Protein AF-0000000087745254 (afdb_homodimer)

pLDDT: mean 92.95, std 11.73, range [27.28, 98.62]

Radius of gyration: 18.86 Å; Cα contacts (8 Å, |Δi|>4): 323; chains: 2; bounding box: 58×56×46 Å

Foldseek 3Di:
DDLLVQLVVCCVVVVHDSVVSSVVSVVVVVVVVVCQVVQHKDADPLFWIKGKDKDDKDWDADPPPRDIDIDHIDIDIDTGGDPNVVCVVPVPPDD/DDLLVQLVVCCVVVVHDSVVSSVVSVVVVVVVVVCQVVQHKDADPLFWIKGKDKDDKDWDADPPPRDIDIDHIDIDIDTGGDPNVVCVVPVPPDD

Nearest PDB structures (foldseek):
  4qju-assembly1_B  TM=9.450E-01  e=8.303E-09  Staphylococcus aureus subsp. aureus Mu50
  1owg-assembly1_A  TM=8.975E-01  e=7.791E-09  Escherichia coli
  1p78-assembly1_B  TM=9.203E-01  e=1.382E-08  Anabaena sp.
  5lvt-assembly2_B  TM=8.990E-01  e=2.025E-08  Lactococcus lactis subsp. lactis Il1403
  3rhi-assembly1_A  TM=7.800E-01  e=1.382E-08  Bacillus anthracis str. Sterne

Sequence (190 aa):
MTKNDLAKEVAVSEKLCLSTAFKAVDGVFRVIKEALSKGEEVTLRGFGTLSVVQREERNAVHFKTKEPIVVPARRTVKFRISKELKELLNNGTVDMTKNDLAKEVAVSEKLCLSTAFKAVDGVFRVIKEALSKGEEVTLRGFGTLSVVQREERNAVHFKTKEPIVVPARRTVKFRISKELKELLNNGTVD

Solvent-accessible surface area (backbone atoms only — not comparable to full-atom values): 10176 Å² total; per-residue (Å²): 80,40,56,68,54,48,17,52,50,28,8,65,75,58,70,43,56,56,68,58,23,41,48,43,51,52,27,50,54,50,52,50,50,53,39,39,60,71,62,38,44,39,41,33,86,61,51,26,33,40,34,62,40,80,41,71,59,42,82,44,65,37,89,84,80,62,42,79,39,75,44,68,60,43,46,43,72,44,64,45,75,20,69,57,38,38,42,51,54,55,56,61,69,68,128,79,40,55,69,55,48,18,51,50,27,9,64,77,59,70,43,56,57,68,58,24,42,48,43,52,52,26,50,54,48,52,50,50,53,39,38,60,72,63,37,44,38,42,34,88,61,50,27,33,41,33,61,42,81,42,70,59,43,84,43,65,39,89,86,79,63,42,81,39,75,45,68,59,43,44,44,73,46,65,44,76,20,70,57,38,39,43,52,54,57,55,62,70,69,126

Structure (mmCIF, N/CA/C/O backbone):
data_AF-0000000087745254-model_v1
#
loop_
_entity.id
_entity.type
_entity.pdbx_description
1 polymer 'HU family DNA-binding protein'
#
loop_
_atom_site.group_PDB
_atom_site.id
_atom_site.type_symbol
_atom_site.label_atom_id
_atom_site.label_alt_id
_atom_site.label_comp_id
_atom_site.label_asym_id
_atom_site.label_entity_id
_atom_site.label_seq_id
_atom_site.pdbx_PDB_ins_code
_atom_site.Cartn_x
_atom_site.Cartn_y
_atom_site.Cartn_z
_atom_site.occupancy
_atom_site.B_iso_or_equiv
_atom_site.auth_seq_id
_atom_site.auth_comp_id
_atom_site.auth_asym_id
_atom_site.auth_atom_id
_atom_site.pdbx_PDB_model_num
ATOM 1 N N . MET A 1 1 ? -6.297 -8.922 8.031 1 94.88 1 MET A N 1
ATOM 2 C CA . MET A 1 1 ? -5.797 -9.969 7.148 1 94.88 1 MET A CA 1
ATOM 3 C C . MET A 1 1 ? -4.27 -9.992 7.137 1 94.88 1 MET A C 1
ATOM 5 O O . MET A 1 1 ? -3.633 -8.938 7.055 1 94.88 1 MET A O 1
ATOM 9 N N . THR A 1 2 ? -3.701 -11.148 7.215 1 96.56 2 THR A N 1
ATOM 10 C CA . THR A 1 2 ? -2.254 -11.328 7.16 1 96.56 2 THR A CA 1
ATOM 11 C C . THR A 1 2 ? -1.818 -11.836 5.793 1 96.56 2 THR A C 1
ATOM 13 O O . THR A 1 2 ? -2.658 -12.117 4.934 1 96.56 2 THR A O 1
ATOM 16 N N . LYS A 1 3 ? -0.455 -11.914 5.633 1 96.31 3 LYS A N 1
ATOM 17 C CA . LYS A 1 3 ? 0.095 -12.438 4.387 1 96.31 3 LYS A CA 1
ATOM 18 C C . LYS A 1 3 ? -0.426 -13.844 4.105 1 96.31 3 LYS A C 1
ATOM 20 O O . LYS A 1 3 ? -0.734 -14.18 2.959 1 96.31 3 LYS A O 1
ATOM 25 N N . ASN A 1 4 ? -0.385 -14.664 5.141 1 96.56 4 ASN A N 1
ATOM 26 C CA . ASN A 1 4 ? -0.874 -16.031 4.984 1 96.56 4 ASN A CA 1
ATOM 27 C C . ASN A 1 4 ? -2.35 -16.062 4.598 1 96.56 4 ASN A C 1
ATOM 29 O O . ASN A 1 4 ? -2.754 -16.844 3.734 1 96.56 4 ASN A O 1
ATOM 33 N N . ASP A 1 5 ? -3.176 -15.25 5.289 1 97.75 5 ASP A N 1
ATOM 34 C CA . ASP A 1 5 ? -4.586 -15.133 4.926 1 97.75 5 ASP A CA 1
ATOM 35 C C . ASP A 1 5 ? -4.742 -14.688 3.475 1 97.75 5 ASP A C 1
ATOM 37 O O . ASP A 1 5 ? -5.582 -15.211 2.744 1 97.75 5 ASP A O 1
ATOM 41 N N . LEU A 1 6 ? -3.936 -13.703 3.137 1 98.12 6 LEU A N 1
ATOM 42 C CA . LEU A 1 6 ? -3.959 -13.188 1.773 1 98.12 6 LEU A CA 1
ATOM 43 C C . LEU A 1 6 ? -3.676 -14.297 0.764 1 98.12 6 LEU A C 1
ATOM 45 O O . LEU A 1 6 ? -4.398 -14.445 -0.223 1 98.12 6 LEU A O 1
ATOM 49 N N . ALA A 1 7 ? -2.658 -15.078 1.053 1 98 7 ALA A N 1
ATOM 50 C CA . ALA A 1 7 ? -2.285 -16.172 0.151 1 98 7 ALA A CA 1
ATOM 51 C C . ALA A 1 7 ? -3.42 -17.172 0.01 1 98 7 ALA A C 1
ATOM 53 O O . ALA A 1 7 ? -3.701 -17.656 -1.091 1 98 7 ALA A O 1
ATOM 54 N N . LYS A 1 8 ? -4.004 -17.531 1.084 1 98.31 8 LYS A N 1
ATOM 55 C CA . LYS A 1 8 ? -5.117 -18.484 1.064 1 98.31 8 LYS A CA 1
ATOM 56 C C . LYS A 1 8 ? -6.273 -17.953 0.222 1 98.31 8 LYS A C 1
ATOM 58 O O . LYS A 1 8 ? -6.84 -18.688 -0.592 1 98.31 8 LYS A O 1
ATOM 63 N N . GLU A 1 9 ? -6.621 -16.734 0.427 1 98.12 9 GLU A N 1
ATOM 64 C CA . GLU A 1 9 ? -7.73 -16.141 -0.309 1 98.12 9 GLU A CA 1
ATOM 65 C C . GLU A 1 9 ? -7.406 -16.016 -1.796 1 98.12 9 GLU A C 1
ATOM 67 O O . GLU A 1 9 ? -8.281 -16.219 -2.645 1 98.12 9 GLU A O 1
ATOM 72 N N . VAL A 1 10 ? -6.207 -15.633 -2.07 1 97.94 10 VAL A N 1
ATOM 73 C CA . VAL A 1 10 ? -5.789 -15.547 -3.465 1 97.94 10 VAL A CA 1
ATOM 74 C C . VAL A 1 10 ? -5.871 -16.922 -4.117 1 97.94 10 VAL A C 1
ATOM 76 O O . VAL A 1 10 ? -6.301 -17.047 -5.266 1 97.94 10 VAL A O 1
ATOM 79 N N . ALA A 1 11 ? -5.395 -17.984 -3.379 1 97.94 11 ALA A N 1
ATOM 80 C CA . ALA A 1 11 ? -5.461 -19.344 -3.891 1 97.94 11 ALA A CA 1
ATOM 81 C C . ALA A 1 11 ? -6.887 -19.719 -4.285 1 97.94 11 ALA A C 1
ATOM 83 O O . ALA A 1 11 ? -7.121 -20.266 -5.363 1 97.94 11 ALA A O 1
ATOM 84 N N . VAL A 1 12 ? -7.844 -19.391 -3.447 1 97 12 VAL A N 1
ATOM 85 C CA . VAL A 1 12 ? -9.25 -19.719 -3.66 1 97 12 VAL A CA 1
ATOM 86 C C . VAL A 1 12 ? -9.812 -18.891 -4.805 1 97 12 VAL A C 1
ATOM 88 O O . VAL A 1 12 ? -10.422 -19.422 -5.73 1 97 12 VAL A O 1
ATOM 91 N N . SER A 1 13 ? -9.547 -17.609 -4.82 1 94.94 13 SER A N 1
ATOM 92 C CA . SER A 1 13 ? -10.141 -16.672 -5.766 1 94.94 13 SER A CA 1
ATOM 93 C C . SER A 1 13 ? -9.609 -16.906 -7.176 1 94.94 13 SER A C 1
ATOM 95 O O . SER A 1 13 ? -10.344 -16.734 -8.156 1 94.94 13 SER A O 1
ATOM 97 N N . GLU A 1 14 ? -8.328 -17.188 -7.207 1 94.5 14 GLU A N 1
ATOM 98 C CA . GLU A 1 14 ? -7.699 -17.328 -8.516 1 94.5 14 GLU A CA 1
ATOM 99 C C . GLU A 1 14 ? -7.566 -18.797 -8.906 1 94.5 14 GLU A C 1
ATOM 101 O O . GLU A 1 14 ? -7.004 -19.125 -9.953 1 94.5 14 GLU A O 1
ATOM 106 N N . LYS A 1 15 ? -8.016 -19.75 -8.078 1 95.5 15 LYS A N 1
ATOM 107 C CA . LYS A 1 15 ? -7.953 -21.188 -8.32 1 95.5 15 LYS A CA 1
ATOM 108 C C . LYS A 1 15 ? -6.512 -21.656 -8.523 1 95.5 15 LYS A C 1
ATOM 110 O O . LYS A 1 15 ? -6.207 -22.328 -9.508 1 95.5 15 LYS A O 1
ATOM 115 N N . LEU A 1 16 ? -5.703 -21.281 -7.695 1 95.44 16 LEU A N 1
ATOM 116 C CA . LEU A 1 16 ? -4.305 -21.703 -7.656 1 95.44 16 LEU A CA 1
ATOM 117 C C . LEU A 1 16 ? -4.055 -22.641 -6.484 1 95.44 16 LEU A C 1
ATOM 119 O O . LEU A 1 16 ? -4.809 -22.641 -5.512 1 95.44 16 LEU A O 1
ATOM 123 N N . CYS A 1 17 ? -3.062 -23.438 -6.66 1 95.19 17 CYS A N 1
ATOM 124 C CA . CYS A 1 17 ? -2.633 -24.203 -5.5 1 95.19 17 CYS A CA 1
ATOM 125 C C . CYS A 1 17 ? -2.043 -23.297 -4.43 1 95.19 17 CYS A C 1
ATOM 127 O O . CYS A 1 17 ? -1.462 -22.266 -4.746 1 95.19 17 CYS A O 1
ATOM 129 N N . LEU A 1 18 ? -2.197 -23.672 -3.205 1 96.56 18 LEU A N 1
ATOM 130 C CA . LEU A 1 18 ? -1.8 -22.844 -2.068 1 96.56 18 LEU A CA 1
ATOM 131 C C . LEU A 1 18 ? -0.317 -22.5 -2.143 1 96.56 18 LEU A C 1
ATOM 133 O O . LEU A 1 18 ? 0.072 -21.359 -1.867 1 96.56 18 LEU A O 1
ATOM 137 N N . SER A 1 19 ? 0.473 -23.438 -2.527 1 96.38 19 SER A N 1
ATOM 138 C CA . SER A 1 19 ? 1.913 -23.203 -2.604 1 96.38 19 SER A CA 1
ATOM 139 C C . SER A 1 19 ? 2.25 -22.125 -3.627 1 96.38 19 SER A C 1
ATOM 141 O O . SER A 1 19 ? 3.104 -21.281 -3.377 1 96.38 19 SER A O 1
ATOM 143 N N . THR A 1 20 ? 1.628 -22.203 -4.77 1 95.88 20 THR A N 1
ATOM 144 C CA . THR A 1 20 ? 1.843 -21.219 -5.824 1 95.88 20 THR A CA 1
ATOM 145 C C . THR A 1 20 ? 1.361 -19.844 -5.379 1 95.88 20 THR A C 1
ATOM 147 O O . THR A 1 20 ? 2.01 -18.828 -5.664 1 95.88 20 THR A O 1
ATOM 150 N N . ALA A 1 21 ? 0.211 -19.812 -4.719 1 96.88 21 ALA A N 1
ATOM 151 C CA . ALA A 1 21 ? -0.325 -18.547 -4.207 1 96.88 21 ALA A CA 1
ATOM 152 C C . ALA A 1 21 ? 0.64 -17.906 -3.213 1 96.88 21 ALA A C 1
ATOM 154 O O . ALA A 1 21 ? 0.876 -16.703 -3.262 1 96.88 21 ALA A O 1
ATOM 155 N N . PHE A 1 22 ? 1.168 -18.719 -2.32 1 96.94 22 PHE A N 1
ATOM 156 C CA . PHE A 1 22 ? 2.119 -18.219 -1.342 1 96.94 22 PHE A CA 1
ATOM 157 C C . PHE A 1 22 ? 3.344 -17.625 -2.031 1 96.94 22 PHE A C 1
ATOM 159 O O . PHE A 1 22 ? 3.789 -16.531 -1.69 1 96.94 22 PHE A O 1
ATOM 166 N N . LYS A 1 23 ? 3.85 -18.359 -2.967 1 95.94 23 LYS A N 1
ATOM 167 C CA . LYS A 1 23 ? 5.02 -17.906 -3.717 1 95.94 23 LYS A CA 1
ATOM 168 C C . LYS A 1 23 ? 4.734 -16.594 -4.445 1 95.94 23 LYS A C 1
ATOM 170 O O . LYS A 1 23 ? 5.578 -15.703 -4.473 1 95.94 23 LYS A O 1
ATOM 175 N N . ALA A 1 24 ? 3.617 -16.547 -5.059 1 96.56 24 ALA A N 1
ATOM 176 C CA . ALA A 1 24 ? 3.234 -15.352 -5.812 1 96.56 24 ALA A CA 1
ATOM 177 C C . ALA A 1 24 ? 3.082 -14.148 -4.891 1 96.56 24 ALA A C 1
ATOM 179 O O . ALA A 1 24 ? 3.57 -13.055 -5.199 1 96.56 24 ALA A O 1
ATOM 180 N N . VAL A 1 25 ? 2.381 -14.312 -3.781 1 97.5 25 VAL A N 1
ATOM 181 C CA . VAL A 1 25 ? 2.172 -13.234 -2.828 1 97.5 25 VAL A CA 1
ATOM 182 C C . VAL A 1 25 ? 3.52 -12.727 -2.316 1 97.5 25 VAL A C 1
ATOM 184 O O . VAL A 1 25 ? 3.775 -11.516 -2.316 1 97.5 25 VAL A O 1
ATOM 187 N N . ASP A 1 26 ? 4.355 -13.648 -1.958 1 96.62 26 ASP A N 1
ATOM 188 C CA . ASP A 1 26 ? 5.691 -13.266 -1.517 1 96.62 26 ASP A CA 1
ATOM 189 C C . ASP A 1 26 ? 6.438 -12.516 -2.615 1 96.62 26 ASP A C 1
ATOM 191 O O . ASP A 1 26 ? 7.074 -11.492 -2.354 1 96.62 26 ASP A O 1
ATOM 195 N N . GLY A 1 27 ? 6.367 -13.07 -3.797 1 97.44 27 GLY A N 1
ATOM 196 C CA . GLY A 1 27 ? 7.031 -12.461 -4.938 1 97.44 27 GLY A CA 1
ATOM 197 C C . GLY A 1 27 ? 6.555 -11.047 -5.219 1 97.44 27 GLY A C 1
ATOM 198 O O . GLY A 1 27 ? 7.355 -10.164 -5.539 1 97.44 27 GLY A O 1
ATOM 199 N N . VAL A 1 28 ? 5.266 -10.82 -5.156 1 98.25 28 VAL A N 1
ATOM 200 C CA . VAL A 1 28 ? 4.68 -9.508 -5.422 1 98.25 28 VAL A CA 1
ATOM 201 C C . VAL A 1 28 ? 5.285 -8.469 -4.48 1 98.25 28 VAL A C 1
ATOM 203 O O . VAL A 1 28 ? 5.773 -7.43 -4.93 1 98.25 28 VAL A O 1
ATOM 206 N N . PHE A 1 29 ? 5.344 -8.75 -3.205 1 97.81 29 PHE A N 1
ATOM 207 C CA . PHE A 1 29 ? 5.797 -7.742 -2.252 1 97.81 29 PHE A CA 1
ATOM 208 C C . PHE A 1 29 ? 7.316 -7.648 -2.242 1 97.81 29 PHE A C 1
ATOM 210 O O . PHE A 1 29 ? 7.879 -6.582 -1.974 1 97.81 29 PHE A O 1
ATOM 217 N N . ARG A 1 30 ? 7.988 -8.781 -2.592 1 96.69 30 ARG A N 1
ATOM 218 C CA . ARG A 1 30 ? 9.438 -8.695 -2.76 1 96.69 30 ARG A CA 1
ATOM 219 C C . ARG A 1 30 ? 9.797 -7.754 -3.906 1 96.69 30 ARG A C 1
ATOM 221 O O . ARG A 1 30 ? 10.664 -6.895 -3.756 1 96.69 30 ARG A O 1
ATOM 228 N N . VAL A 1 31 ? 9.172 -7.926 -5.031 1 97.94 31 VAL A N 1
ATOM 229 C CA . VAL A 1 31 ? 9.453 -7.113 -6.211 1 97.94 31 VAL A CA 1
ATOM 230 C C . VAL A 1 31 ? 9.117 -5.652 -5.922 1 97.94 31 VAL A C 1
ATOM 232 O O . VAL A 1 31 ? 9.867 -4.75 -6.309 1 97.94 31 VAL A O 1
ATOM 235 N N . ILE A 1 32 ? 8.008 -5.387 -5.234 1 98.25 32 ILE A N 1
ATOM 236 C CA . ILE A 1 32 ? 7.629 -4.016 -4.906 1 98.25 32 ILE A CA 1
ATOM 237 C C . ILE A 1 32 ? 8.672 -3.396 -3.982 1 98.25 32 ILE A C 1
ATOM 239 O O . ILE A 1 32 ? 9.086 -2.25 -4.176 1 98.25 32 ILE A O 1
ATOM 243 N N . LYS A 1 33 ? 9.078 -4.219 -2.992 1 97 33 LYS A N 1
ATOM 244 C CA . LYS A 1 33 ? 10.109 -3.738 -2.082 1 97 33 LYS A CA 1
ATOM 245 C C . LYS A 1 33 ? 11.383 -3.352 -2.84 1 97 33 LYS A C 1
ATOM 247 O O . LYS A 1 33 ? 11.969 -2.303 -2.58 1 97 33 LYS A O 1
ATOM 252 N N . GLU A 1 34 ? 11.797 -4.176 -3.713 1 96.12 34 GLU A N 1
ATOM 253 C CA . GLU A 1 34 ? 13.008 -3.928 -4.5 1 96.12 34 GLU A CA 1
ATOM 254 C C . GLU A 1 34 ? 12.859 -2.672 -5.355 1 96.12 34 GLU A C 1
ATOM 256 O O . GLU A 1 34 ? 13.789 -1.868 -5.453 1 96.12 34 GLU A O 1
ATOM 261 N N . ALA A 1 35 ? 11.742 -2.564 -6.023 1 97.31 35 ALA A N 1
ATOM 262 C CA . ALA A 1 35 ? 11.484 -1.387 -6.848 1 97.31 35 ALA A CA 1
ATOM 263 C C . ALA A 1 35 ? 11.555 -0.109 -6.016 1 97.31 35 ALA A C 1
ATOM 265 O O . ALA A 1 35 ? 12.203 0.863 -6.414 1 97.31 35 ALA A O 1
ATOM 266 N N . LEU A 1 36 ? 10.945 -0.111 -4.871 1 97.19 36 LEU A N 1
ATOM 267 C CA . LEU A 1 36 ? 10.938 1.052 -3.99 1 97.19 36 LEU A CA 1
ATOM 268 C C . LEU A 1 36 ? 12.344 1.369 -3.492 1 97.19 36 LEU A C 1
ATOM 270 O O . LEU A 1 36 ? 12.719 2.539 -3.373 1 97.19 36 LEU A O 1
ATOM 274 N N . SER A 1 37 ? 13.07 0.323 -3.166 1 95.19 37 SER A N 1
ATOM 275 C CA . SER A 1 37 ? 14.438 0.524 -2.695 1 95.19 37 SER A CA 1
ATOM 276 C C . SER A 1 37 ? 15.289 1.229 -3.746 1 95.19 37 SER A C 1
ATOM 278 O O . SER A 1 37 ? 16.25 1.928 -3.412 1 95.19 37 SER A O 1
ATOM 280 N N . LYS A 1 38 ? 14.914 1.022 -5 1 94.75 38 LYS A N 1
ATOM 281 C CA . LYS A 1 38 ? 15.617 1.645 -6.113 1 94.75 38 LYS A CA 1
ATOM 282 C C . LYS A 1 38 ? 15.062 3.031 -6.414 1 94.75 38 LYS A C 1
ATOM 284 O O . LYS A 1 38 ? 15.5 3.691 -7.363 1 94.75 38 LYS A O 1
ATOM 289 N N . GLY A 1 39 ? 14.055 3.412 -5.703 1 94.69 39 GLY A N 1
ATOM 290 C CA . GLY A 1 39 ? 13.469 4.73 -5.875 1 94.69 39 GLY A CA 1
ATOM 291 C C . GLY A 1 39 ? 12.406 4.777 -6.949 1 94.69 39 GLY A C 1
ATOM 292 O O . GLY A 1 39 ? 11.992 5.855 -7.379 1 94.69 39 GLY A O 1
ATOM 293 N N . GLU A 1 40 ? 11.977 3.633 -7.402 1 96.5 40 GLU A N 1
ATOM 294 C CA . GLU A 1 40 ? 10.961 3.559 -8.453 1 96.5 40 GLU A CA 1
ATOM 295 C C . GLU A 1 40 ? 9.555 3.643 -7.863 1 96.5 40 GLU A C 1
ATOM 297 O O . GLU A 1 40 ? 9.305 3.129 -6.773 1 96.5 40 GLU A O 1
ATOM 302 N N . GLU A 1 41 ? 8.688 4.238 -8.625 1 97.94 41 GLU A N 1
ATOM 303 C CA . GLU A 1 41 ? 7.273 4.266 -8.258 1 97.94 41 GLU A CA 1
ATOM 304 C C . GLU A 1 41 ? 6.539 3.043 -8.805 1 97.94 41 GLU A C 1
ATOM 306 O O . GLU A 1 41 ? 6.836 2.572 -9.898 1 97.94 41 GLU A O 1
ATOM 311 N N . VAL A 1 42 ? 5.621 2.562 -8.008 1 98.31 42 VAL A N 1
ATOM 312 C CA . VAL A 1 42 ? 4.793 1.434 -8.414 1 98.31 42 VAL A CA 1
ATOM 313 C C . VAL A 1 42 ? 3.34 1.879 -8.547 1 98.31 42 VAL A C 1
ATOM 315 O O . VAL A 1 42 ? 2.719 2.281 -7.555 1 98.31 42 VAL A O 1
ATOM 318 N N . THR A 1 43 ? 2.834 1.84 -9.727 1 98.31 43 THR A N 1
ATOM 319 C CA . THR A 1 43 ? 1.459 2.26 -9.984 1 98.31 43 THR A CA 1
ATOM 320 C C . THR A 1 43 ? 0.585 1.062 -10.344 1 98.31 43 THR A C 1
ATOM 322 O O . THR A 1 43 ? 0.825 0.393 -11.352 1 98.31 43 THR A O 1
ATOM 325 N N . LEU A 1 44 ? -0.37 0.785 -9.539 1 97.62 44 LEU A N 1
ATOM 326 C CA . LEU A 1 44 ? -1.343 -0.283 -9.75 1 97.62 44 LEU A CA 1
ATOM 327 C C . LEU A 1 44 ? -2.715 0.29 -10.086 1 97.62 44 LEU A C 1
ATOM 329 O O . LEU A 1 44 ? -3.439 0.739 -9.195 1 97.62 44 LEU A O 1
ATOM 333 N N . ARG A 1 45 ? -3.076 0.15 -11.297 1 95.25 45 ARG A N 1
ATOM 334 C CA . ARG A 1 45 ? -4.34 0.718 -11.75 1 95.25 45 ARG A CA 1
ATOM 335 C C . ARG A 1 45 ? -5.508 0.181 -10.922 1 95.25 45 ARG A C 1
ATOM 337 O O . ARG A 1 45 ? -5.586 -1.021 -10.656 1 95.25 45 ARG A O 1
ATOM 344 N N . GLY A 1 46 ? -6.375 1.173 -10.555 1 95.62 46 GLY A N 1
ATOM 345 C CA . GLY A 1 46 ? -7.562 0.814 -9.797 1 95.62 46 GLY A CA 1
ATOM 346 C C . GLY A 1 46 ? -7.301 0.663 -8.312 1 95.62 46 GLY A C 1
ATOM 347 O O . GLY A 1 46 ? -8.234 0.471 -7.527 1 95.62 46 GLY A O 1
ATOM 348 N N . PHE A 1 47 ? -6.102 0.628 -7.938 1 97.44 47 PHE A N 1
ATOM 349 C CA . PHE A 1 47 ? -5.727 0.435 -6.543 1 97.44 47 PHE A CA 1
ATOM 350 C C . PHE A 1 47 ? -5.039 1.677 -5.988 1 97.44 47 PHE A C 1
ATOM 352 O O . PHE A 1 47 ? -5.551 2.318 -5.07 1 97.44 47 PHE A O 1
ATOM 359 N N . GLY A 1 48 ? -3.928 2.027 -6.648 1 98.19 48 GLY A N 1
ATOM 360 C CA . GLY A 1 48 ? -3.201 3.199 -6.188 1 98.19 48 GLY A CA 1
ATOM 361 C C . GLY A 1 48 ? -1.732 3.178 -6.566 1 98.19 48 GLY A C 1
ATOM 362 O O . GLY A 1 48 ? -1.305 2.344 -7.367 1 98.19 48 GLY A O 1
ATOM 363 N N . THR A 1 49 ? -0.97 4.16 -6 1 98.62 49 THR A N 1
ATOM 364 C CA . THR A 1 49 ? 0.445 4.324 -6.316 1 98.62 49 THR A CA 1
ATOM 365 C C . THR A 1 49 ? 1.284 4.355 -5.043 1 98.62 49 THR A C 1
ATOM 367 O O . THR A 1 49 ? 0.906 4.996 -4.059 1 98.62 49 THR A O 1
ATOM 370 N N . LEU A 1 50 ? 2.328 3.613 -5.055 1 98.62 50 LEU A N 1
ATOM 371 C CA . LEU A 1 50 ? 3.34 3.658 -4.004 1 98.62 50 LEU A CA 1
ATOM 372 C C . LEU A 1 50 ? 4.598 4.371 -4.488 1 98.62 50 LEU A C 1
ATOM 374 O O . LEU A 1 50 ? 5.117 4.059 -5.562 1 98.62 50 LEU A O 1
ATOM 378 N N . SER A 1 51 ? 5.082 5.289 -3.74 1 98.25 51 SER A N 1
ATOM 379 C CA . SER A 1 51 ? 6.297 6.012 -4.098 1 98.25 51 SER A CA 1
ATOM 380 C C . SER A 1 51 ? 7.141 6.32 -2.865 1 98.25 51 SER A C 1
ATOM 382 O O . SER A 1 51 ? 6.613 6.414 -1.754 1 98.25 51 SER A O 1
ATOM 384 N N . VAL A 1 52 ? 8.398 6.457 -3.088 1 97.44 52 VAL A N 1
ATOM 385 C CA . VAL A 1 52 ? 9.32 6.82 -2.012 1 97.44 52 VAL A CA 1
ATOM 386 C C . VAL A 1 52 ? 9.336 8.336 -1.835 1 97.44 52 VAL A C 1
ATOM 388 O O . VAL A 1 52 ? 9.422 9.078 -2.814 1 97.44 52 VAL A O 1
ATOM 391 N N . VAL A 1 53 ? 9.164 8.758 -0.627 1 96.56 53 VAL A N 1
ATOM 392 C CA . VAL A 1 53 ? 9.195 10.195 -0.354 1 96.56 53 VAL A CA 1
ATOM 393 C C . VAL A 1 53 ? 10.258 10.5 0.697 1 96.56 53 VAL A C 1
ATOM 395 O O . VAL A 1 53 ? 10.492 9.703 1.605 1 96.56 53 VAL A O 1
ATOM 398 N N . GLN A 1 54 ? 10.891 11.578 0.482 1 95.12 54 GLN A N 1
ATOM 399 C CA . GLN A 1 54 ? 11.859 12.062 1.452 1 95.12 54 GLN A CA 1
ATOM 400 C C . GLN A 1 54 ? 11.211 13.016 2.457 1 95.12 54 GLN A C 1
ATOM 402 O O . GLN A 1 54 ? 10.656 14.039 2.074 1 95.12 54 GLN A O 1
ATOM 407 N N . ARG A 1 55 ? 11.258 12.523 3.666 1 94.5 55 ARG A N 1
ATOM 408 C CA . ARG A 1 55 ? 10.766 13.383 4.738 1 94.5 55 ARG A CA 1
ATOM 409 C C . ARG A 1 55 ? 11.914 14.141 5.41 1 94.5 55 ARG A C 1
ATOM 411 O O . ARG A 1 55 ? 12.891 13.531 5.832 1 94.5 55 ARG A O 1
ATOM 418 N N . GLU A 1 56 ? 11.719 15.438 5.48 1 94.19 56 GLU A N 1
ATOM 419 C CA . GLU A 1 56 ? 12.789 16.266 6.039 1 94.19 56 GLU A CA 1
ATOM 420 C C . GLU A 1 56 ? 12.828 16.156 7.562 1 94.19 56 GLU A C 1
ATOM 422 O O . GLU A 1 56 ? 11.828 15.797 8.188 1 94.19 56 GLU A O 1
ATOM 427 N N . GLU A 1 57 ? 13.977 16.469 7.992 1 93.81 57 GLU A N 1
ATOM 428 C CA . GLU A 1 57 ? 14.125 16.516 9.445 1 93.81 57 GLU A CA 1
ATOM 429 C C . GLU A 1 57 ? 13.203 17.562 10.062 1 93.81 57 GLU A C 1
ATOM 431 O O . GLU A 1 57 ? 13.031 18.656 9.5 1 93.81 57 GLU A O 1
ATOM 436 N N . ARG A 1 58 ? 12.617 17.203 11.117 1 93 58 ARG A N 1
ATOM 437 C CA . ARG A 1 58 ? 11.75 18.172 11.789 1 93 58 ARG A CA 1
ATOM 438 C C . ARG A 1 58 ? 11.953 18.141 13.297 1 93 58 ARG A C 1
ATOM 440 O O . ARG A 1 58 ? 12.344 17.109 13.852 1 93 58 ARG A O 1
ATOM 447 N N . ASN A 1 59 ? 11.727 19.312 13.883 1 90.19 59 ASN A N 1
ATOM 448 C CA . ASN A 1 59 ? 11.781 19.406 15.336 1 90.19 59 ASN A CA 1
ATOM 449 C C . ASN A 1 59 ? 10.414 19.156 15.969 1 90.19 59 ASN A C 1
ATOM 451 O O . ASN A 1 59 ? 9.406 19.719 15.508 1 90.19 59 ASN A O 1
ATOM 455 N N . ALA A 1 60 ? 10.406 18.172 16.797 1 88.88 60 ALA A N 1
ATOM 456 C CA . ALA A 1 60 ? 9.164 17.875 17.516 1 88.88 60 ALA A CA 1
ATOM 457 C C . ALA A 1 60 ? 9.383 17.938 19.031 1 88.88 60 ALA A C 1
ATOM 459 O O . ALA A 1 60 ? 10.5 18.125 19.5 1 88.88 60 ALA A O 1
ATOM 460 N N . VAL A 1 61 ? 8.312 18.141 19.734 1 89.19 61 VAL A N 1
ATOM 461 C CA . VAL A 1 61 ? 8.375 18.172 21.188 1 89.19 61 VAL A CA 1
ATOM 462 C C . VAL A 1 61 ? 7.812 16.875 21.75 1 89.19 61 VAL A C 1
ATOM 464 O O . VAL A 1 61 ? 6.77 16.391 21.312 1 89.19 61 VAL A O 1
ATOM 467 N N . HIS A 1 62 ? 8.57 16.141 22.625 1 87.62 62 HIS A N 1
ATOM 468 C CA . HIS A 1 62 ? 8.102 14.922 23.281 1 87.62 62 HIS A CA 1
ATOM 469 C C . HIS A 1 62 ? 6.844 15.188 24.094 1 87.62 62 HIS A C 1
ATOM 471 O O . HIS A 1 62 ? 6.82 16.094 24.922 1 87.62 62 HIS A O 1
ATOM 477 N N . PHE A 1 63 ? 5.809 14.469 23.797 1 85.81 63 PHE A N 1
ATOM 478 C CA . PHE A 1 63 ? 4.492 14.719 24.375 1 85.81 63 PHE A CA 1
ATOM 479 C C . PHE A 1 63 ? 4.547 14.672 25.891 1 85.81 63 PHE A C 1
ATOM 481 O O . PHE A 1 63 ? 3.945 15.508 26.578 1 85.81 63 PHE A O 1
ATOM 488 N N . LYS A 1 64 ? 5.398 13.781 26.516 1 89.94 64 LYS A N 1
ATOM 489 C CA . LYS A 1 64 ? 5.414 13.555 27.969 1 89.94 64 LYS A CA 1
ATOM 490 C C . LYS A 1 64 ? 6.434 14.453 28.656 1 89.94 64 LYS A C 1
ATOM 492 O O . LYS A 1 64 ? 6.113 15.125 29.641 1 89.94 64 LYS A O 1
ATOM 497 N N . THR A 1 65 ? 7.613 14.492 28.234 1 91.06 65 THR A N 1
ATOM 498 C CA . THR A 1 65 ? 8.727 15.141 28.922 1 91.06 65 THR A CA 1
ATOM 499 C C . THR A 1 65 ? 8.922 16.562 28.422 1 91.06 65 THR A C 1
ATOM 501 O O . THR A 1 65 ? 9.641 17.359 29.031 1 91.06 65 THR A O 1
ATOM 504 N N . LYS A 1 66 ? 8.156 16.844 27.359 1 90.69 66 LYS A N 1
ATOM 505 C CA . LYS A 1 66 ? 8.242 18.172 26.75 1 90.69 66 LYS A CA 1
ATOM 506 C C . LYS A 1 66 ? 9.672 18.484 26.328 1 90.69 66 LYS A C 1
ATOM 508 O O . LYS A 1 66 ? 10.055 19.656 26.219 1 90.69 66 LYS A O 1
ATOM 513 N N . GLU A 1 67 ? 10.547 17.531 26.188 1 91.38 67 GLU A N 1
ATOM 514 C CA . GLU A 1 67 ? 11.898 17.672 25.641 1 91.38 67 GLU A CA 1
ATOM 515 C C . GLU A 1 67 ? 11.875 17.734 24.109 1 91.38 67 GLU A C 1
ATOM 517 O O . GLU A 1 67 ? 11.078 17.031 23.469 1 91.38 67 GLU A O 1
ATOM 522 N N . PRO A 1 68 ? 12.695 18.641 23.609 1 90.25 68 PRO A N 1
ATOM 523 C CA . PRO A 1 68 ? 12.789 18.672 22.156 1 90.25 68 PRO A CA 1
ATOM 524 C C . PRO A 1 68 ? 13.367 17.391 21.562 1 90.25 68 PRO A C 1
ATOM 526 O O . PRO A 1 68 ? 14.305 16.828 22.109 1 90.25 68 PRO A O 1
ATOM 529 N N . ILE A 1 69 ? 12.672 16.797 20.625 1 91.62 69 ILE A N 1
ATOM 530 C CA . ILE A 1 69 ? 13.18 15.656 19.859 1 91.62 69 ILE A CA 1
ATOM 531 C C . ILE A 1 69 ? 13.336 16.047 18.391 1 91.62 69 ILE A C 1
ATOM 533 O O . ILE A 1 69 ? 12.578 16.875 17.875 1 91.62 69 ILE A O 1
ATOM 537 N N . VAL A 1 70 ? 14.359 15.516 17.844 1 91 70 VAL A N 1
ATOM 538 C CA . VAL A 1 70 ? 14.617 15.727 16.422 1 91 70 VAL A CA 1
ATOM 539 C C . VAL A 1 70 ? 14.25 14.477 15.633 1 91 70 VAL A C 1
ATOM 541 O O . VAL A 1 70 ? 14.758 13.383 15.914 1 91 70 VAL A O 1
ATOM 544 N N . VAL A 1 71 ? 13.258 14.609 14.797 1 87.94 71 VAL A N 1
ATOM 545 C CA . VAL A 1 71 ? 12.953 13.531 13.859 1 87.94 71 VAL A CA 1
ATOM 546 C C . VAL A 1 71 ? 13.844 13.648 12.625 1 87.94 71 VAL A C 1
ATOM 548 O O . VAL A 1 71 ? 13.742 14.617 11.867 1 87.94 71 VAL A O 1
ATOM 551 N N . PRO A 1 72 ? 14.727 12.703 12.578 1 90.81 72 PRO A N 1
ATOM 552 C CA . PRO A 1 72 ? 15.711 12.797 11.492 1 90.81 72 PRO A CA 1
ATOM 553 C C . PRO A 1 72 ? 15.078 12.664 10.109 1 90.81 72 PRO A C 1
ATOM 555 O O . PRO A 1 72 ? 14 12.086 9.969 1 90.81 72 PRO A O 1
ATOM 558 N N . ALA A 1 73 ? 15.773 13.273 9.172 1 93.44 73 ALA A N 1
ATOM 559 C CA . ALA A 1 73 ? 15.367 13.062 7.781 1 93.44 73 ALA A CA 1
ATOM 560 C C . ALA A 1 73 ? 15.359 11.578 7.434 1 93.44 73 ALA A C 1
ATOM 562 O O . ALA A 1 73 ? 16.234 10.82 7.875 1 93.44 73 ALA A O 1
ATOM 563 N N . ARG A 1 74 ? 14.297 11.18 6.691 1 94.62 74 ARG A N 1
ATOM 564 C CA . ARG A 1 74 ? 14.195 9.773 6.332 1 94.62 74 ARG A CA 1
ATOM 565 C C . ARG A 1 74 ? 13.414 9.594 5.035 1 94.62 74 ARG A C 1
ATOM 567 O O . ARG A 1 74 ? 12.648 10.469 4.641 1 94.62 74 ARG A O 1
ATOM 574 N N . ARG A 1 75 ? 13.742 8.477 4.438 1 95.56 75 ARG A N 1
ATOM 575 C CA . ARG A 1 75 ? 12.914 8.039 3.316 1 95.56 75 ARG A CA 1
ATOM 576 C C . ARG A 1 75 ? 11.789 7.133 3.789 1 95.56 75 ARG A C 1
ATOM 578 O O . ARG A 1 75 ? 11.984 6.297 4.676 1 95.56 75 ARG A O 1
ATOM 585 N N . THR A 1 76 ? 10.742 7.383 3.293 1 96.69 76 THR A N 1
ATOM 586 C CA . THR A 1 76 ? 9.586 6.539 3.59 1 96.69 76 THR A CA 1
ATOM 587 C C . THR A 1 76 ? 8.773 6.277 2.328 1 96.69 76 THR A C 1
ATOM 589 O O . THR A 1 76 ? 9.156 6.695 1.233 1 96.69 76 THR A O 1
ATOM 592 N N . VAL A 1 77 ? 7.602 5.477 2.451 1 98.12 77 VAL A N 1
ATOM 593 C CA . VAL A 1 77 ? 6.746 5.145 1.317 1 98.12 77 VAL A CA 1
ATOM 594 C C . VAL A 1 77 ? 5.391 5.828 1.477 1 98.12 77 VAL A C 1
ATOM 596 O O . VAL A 1 77 ? 4.77 5.754 2.541 1 98.12 77 VAL A O 1
ATOM 599 N N . LYS A 1 78 ? 5 6.543 0.475 1 98 78 LYS A N 1
ATOM 600 C CA . LYS A 1 78 ? 3.684 7.168 0.412 1 98 78 LYS A CA 1
ATOM 601 C C . LYS A 1 78 ? 2.746 6.387 -0.503 1 98 78 LYS A C 1
ATOM 603 O O . LYS A 1 78 ? 3.121 6.02 -1.619 1 98 78 LYS A O 1
ATOM 608 N N . PHE A 1 79 ? 1.603 6.141 -0.018 1 98.62 79 PHE A N 1
ATOM 609 C CA . PHE A 1 79 ? 0.556 5.527 -0.827 1 98.62 79 PHE A CA 1
ATOM 610 C C . PHE A 1 79 ? -0.478 6.562 -1.252 1 98.62 79 PHE A C 1
ATOM 612 O O . PHE A 1 79 ? -1.052 7.258 -0.411 1 98.62 79 PHE A O 1
ATOM 619 N N . ARG A 1 80 ? -0.705 6.547 -2.539 1 98.06 80 ARG A N 1
ATOM 620 C CA . ARG A 1 80 ? -1.77 7.367 -3.107 1 98.06 80 ARG A CA 1
ATOM 621 C C . ARG A 1 80 ? -2.895 6.5 -3.658 1 98.06 80 ARG A C 1
ATOM 623 O O . ARG A 1 80 ? -2.723 5.824 -4.676 1 98.06 80 ARG A O 1
ATOM 630 N N . ILE A 1 81 ? -4.023 6.676 -3.131 1 97.94 81 ILE A N 1
ATOM 631 C CA . ILE A 1 81 ? -5.168 5.84 -3.475 1 97.94 81 ILE A CA 1
ATOM 632 C C . ILE A 1 81 ? -5.684 6.215 -4.863 1 97.94 81 ILE A C 1
ATOM 634 O O . ILE A 1 81 ? -5.676 7.391 -5.238 1 97.94 81 ILE A O 1
ATOM 638 N N . SER A 1 82 ? -6.195 5.219 -5.555 1 97.44 82 SER A N 1
ATOM 639 C CA . SER A 1 82 ? -6.789 5.465 -6.863 1 97.44 82 SER A CA 1
ATOM 640 C C . SER A 1 82 ? -8.227 5.953 -6.734 1 97.44 82 SER A C 1
ATOM 642 O O . SER A 1 82 ? -8.875 5.738 -5.703 1 97.44 82 SER A O 1
ATOM 644 N N . LYS A 1 83 ? -8.672 6.59 -7.734 1 95.44 83 LYS A N 1
ATOM 645 C CA . LYS A 1 83 ? -10.062 7.039 -7.758 1 95.44 83 LYS A CA 1
ATOM 646 C C . LYS A 1 83 ? -11.023 5.863 -7.609 1 95.44 83 LYS A C 1
ATOM 648 O O . LYS A 1 83 ? -12.023 5.961 -6.895 1 95.44 83 LYS A O 1
ATOM 653 N N . GLU A 1 84 ? -10.734 4.84 -8.328 1 95.56 84 GLU A N 1
ATOM 654 C CA . GLU A 1 84 ? -11.594 3.658 -8.312 1 95.56 84 GLU A CA 1
ATOM 655 C C . GLU A 1 84 ? -11.703 3.076 -6.906 1 95.56 84 GLU A C 1
ATOM 657 O O . GLU A 1 84 ? -12.797 2.777 -6.434 1 95.56 84 GLU A O 1
ATOM 662 N N . LEU A 1 85 ? -10.617 2.879 -6.234 1 96.19 85 LEU A N 1
ATOM 663 C CA . LEU A 1 85 ? -10.641 2.34 -4.879 1 96.19 85 LEU A CA 1
ATOM 664 C C . LEU A 1 85 ? -11.328 3.305 -3.92 1 96.19 85 LEU A C 1
ATOM 666 O O . LEU A 1 85 ? -12.062 2.881 -3.025 1 96.19 85 LEU A O 1
ATOM 670 N N . LYS A 1 86 ? -11.031 4.547 -4.105 1 95.06 86 LYS A N 1
ATOM 671 C CA . LYS A 1 86 ? -11.703 5.566 -3.301 1 95.06 86 LYS A CA 1
ATOM 672 C C . LYS A 1 86 ? -13.219 5.453 -3.414 1 95.06 86 LYS A C 1
ATOM 674 O O . LYS A 1 86 ? -13.93 5.508 -2.406 1 95.06 86 LYS A O 1
ATOM 679 N N . GLU A 1 87 ? -13.688 5.348 -4.605 1 94.56 87 GLU A N 1
ATOM 680 C CA . GLU A 1 87 ? -15.125 5.215 -4.836 1 94.56 87 GLU A CA 1
ATOM 681 C C . GLU A 1 87 ?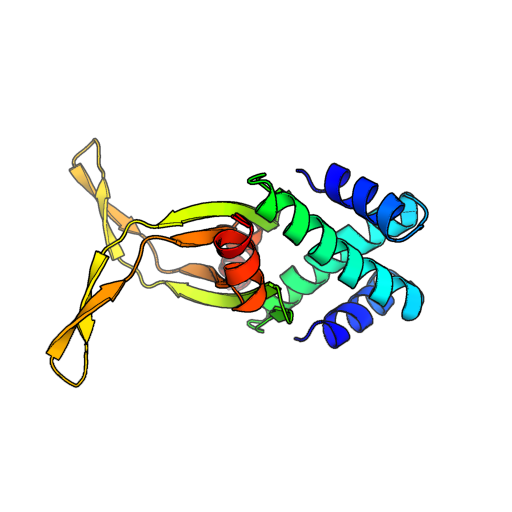 -15.672 3.939 -4.203 1 94.56 87 GLU A C 1
ATOM 683 O O . GLU A 1 87 ? -16.781 3.932 -3.672 1 94.56 87 GLU A O 1
ATOM 688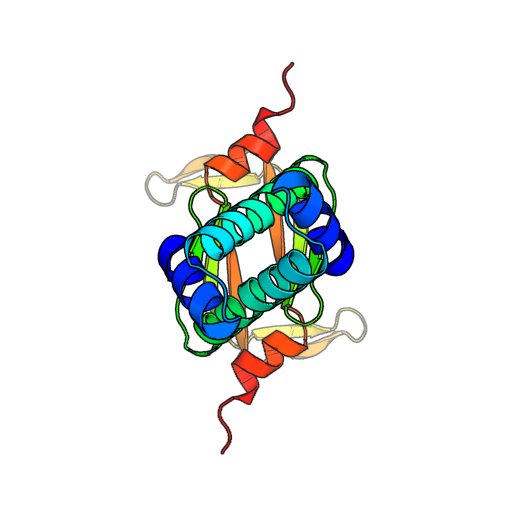 N N . LEU A 1 88 ? -14.906 2.957 -4.344 1 93.62 88 LEU A N 1
ATOM 689 C CA . LEU A 1 88 ? -15.305 1.691 -3.736 1 93.62 88 LEU A CA 1
ATOM 690 C C . LEU A 1 88 ? -15.492 1.847 -2.232 1 93.62 88 LEU A C 1
ATOM 692 O O . LEU A 1 88 ? -16.422 1.286 -1.659 1 93.62 88 LEU A O 1
ATOM 696 N N . LEU A 1 89 ? -14.625 2.568 -1.589 1 94.81 89 LEU A N 1
ATOM 697 C CA . LEU A 1 89 ? -14.648 2.732 -0.139 1 94.81 89 LEU A CA 1
ATOM 698 C C . LEU A 1 89 ? -15.789 3.652 0.281 1 94.81 89 LEU A C 1
ATOM 700 O O . LEU A 1 89 ? -16.281 3.559 1.406 1 94.81 89 LEU A O 1
ATOM 704 N N . ASN A 1 90 ? -16.172 4.551 -0.642 1 92.38 90 ASN A N 1
ATOM 705 C CA . ASN A 1 90 ? -17.125 5.586 -0.249 1 92.38 90 ASN A CA 1
ATOM 706 C C . ASN A 1 90 ? -18.484 5.383 -0.913 1 92.38 90 ASN A C 1
ATOM 708 O O . ASN A 1 90 ? -19.484 5.953 -0.474 1 92.38 90 ASN A O 1
ATOM 712 N N . ASN A 1 91 ? -18.531 4.91 -2.158 1 79.56 91 ASN A N 1
ATOM 713 C CA . ASN A 1 91 ? -19.812 4.699 -2.83 1 79.56 91 ASN A CA 1
ATOM 714 C C . ASN A 1 91 ? -20.438 3.373 -2.424 1 79.56 91 ASN A C 1
ATOM 716 O O . ASN A 1 91 ? -21.578 3.082 -2.801 1 79.56 91 ASN A O 1
ATOM 720 N N . GLY A 1 92 ? -19.812 2.408 -1.82 1 58.53 92 GLY A N 1
ATOM 721 C CA . GLY A 1 92 ? -20.531 1.191 -1.479 1 58.53 92 GLY A CA 1
ATOM 722 C C . GLY A 1 92 ? -21.75 1.44 -0.611 1 58.53 92 GLY A C 1
ATOM 723 O O . GLY A 1 92 ? -22.375 0.496 -0.122 1 58.53 92 GLY A O 1
ATOM 724 N N . THR A 1 93 ? -21.812 2.35 0.267 1 42.84 93 THR A N 1
ATOM 725 C CA . THR A 1 93 ? -23.062 2.418 1.006 1 42.84 93 THR A CA 1
ATOM 726 C C . THR A 1 93 ? -24.219 2.789 0.078 1 42.84 93 THR A C 1
ATOM 728 O O . THR A 1 93 ? -24.25 3.889 -0.479 1 42.84 93 THR A O 1
ATOM 731 N N . VAL A 1 94 ? -24.562 1.982 -0.825 1 33.09 94 VAL A N 1
ATOM 732 C CA . VAL A 1 94 ? -25.859 2.223 -1.428 1 33.09 94 VAL A CA 1
ATOM 733 C C . VAL A 1 94 ? -26.875 2.594 -0.343 1 33.09 94 VAL A C 1
ATOM 735 O O . VAL A 1 94 ? -27.078 1.835 0.607 1 33.09 94 VAL A O 1
ATOM 738 N N . ASP A 1 95 ? -27.328 3.932 -0.208 1 27.28 95 ASP A N 1
ATOM 739 C CA . ASP A 1 95 ? -28.734 4.07 0.169 1 27.28 95 ASP A CA 1
ATOM 740 C C . ASP A 1 95 ? -29.594 3.047 -0.562 1 27.28 95 ASP A C 1
ATOM 742 O O . ASP A 1 95 ? -29.375 2.762 -1.739 1 27.28 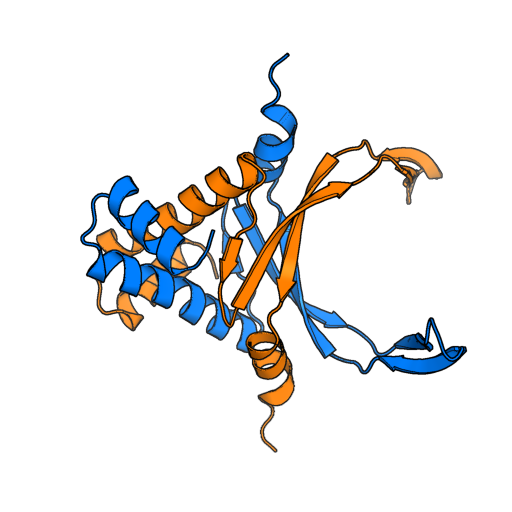95 ASP A O 1
ATOM 746 N N . MET B 1 1 ? 7.082 1.381 -12.078 1 95.06 1 MET B N 1
ATOM 747 C CA . MET B 1 1 ? 6.66 0.017 -12.383 1 95.06 1 MET B CA 1
ATOM 748 C C . MET B 1 1 ? 5.137 -0.083 -12.438 1 95.06 1 MET B C 1
ATOM 750 O O . MET B 1 1 ? 4.449 0.454 -11.562 1 95.06 1 MET B O 1
ATOM 754 N N . THR B 1 2 ? 4.613 -0.742 -13.414 1 96.62 2 THR B N 1
ATOM 755 C CA . THR B 1 2 ? 3.18 -0.962 -13.562 1 96.62 2 THR B CA 1
ATOM 756 C C . THR B 1 2 ? 2.807 -2.381 -13.141 1 96.62 2 THR B C 1
ATOM 758 O O . THR B 1 2 ? 3.68 -3.188 -12.812 1 96.62 2 THR B O 1
ATOM 761 N N . LYS B 1 3 ? 1.461 -2.629 -13.133 1 96.38 3 LYS B N 1
ATOM 762 C CA . LYS B 1 3 ? 0.97 -3.965 -12.805 1 96.38 3 LYS B CA 1
ATOM 763 C C . LYS B 1 3 ? 1.568 -5.016 -13.734 1 96.38 3 LYS B C 1
ATOM 765 O O . LYS B 1 3 ? 1.925 -6.109 -13.289 1 96.38 3 LYS B O 1
ATOM 770 N N . ASN B 1 4 ? 1.544 -4.703 -15.016 1 96.56 4 ASN B N 1
ATOM 771 C CA . ASN B 1 4 ? 2.107 -5.633 -15.992 1 96.56 4 ASN B CA 1
ATOM 772 C C . ASN B 1 4 ? 3.59 -5.883 -15.734 1 96.56 4 ASN B C 1
ATOM 774 O O . ASN B 1 4 ? 4.055 -7.02 -15.82 1 96.56 4 ASN B O 1
ATOM 778 N N . ASP B 1 5 ? 4.359 -4.801 -15.492 1 97.81 5 ASP B N 1
ATOM 779 C CA . ASP B 1 5 ? 5.77 -4.945 -15.133 1 97.81 5 ASP B CA 1
ATOM 780 C C . ASP B 1 5 ? 5.938 -5.816 -13.891 1 97.81 5 ASP B C 1
ATOM 782 O O . ASP B 1 5 ? 6.82 -6.672 -13.844 1 97.81 5 ASP B O 1
ATOM 786 N N . LEU B 1 6 ? 5.086 -5.527 -12.93 1 98.19 6 LEU B N 1
ATOM 787 C CA . LEU B 1 6 ? 5.113 -6.285 -11.688 1 98.19 6 LEU B CA 1
ATOM 788 C C . LEU B 1 6 ? 4.914 -7.773 -11.953 1 98.19 6 LEU B C 1
ATOM 790 O O . LEU B 1 6 ? 5.668 -8.609 -11.445 1 98.19 6 LEU B O 1
ATOM 794 N N . ALA B 1 7 ? 3.936 -8.078 -12.781 1 98 7 ALA B N 1
ATOM 795 C CA . ALA B 1 7 ? 3.643 -9.469 -13.102 1 98 7 ALA B CA 1
ATOM 796 C C . ALA B 1 7 ? 4.832 -10.141 -13.781 1 98 7 ALA B C 1
ATOM 798 O O . ALA B 1 7 ? 5.164 -11.289 -13.477 1 98 7 ALA B O 1
ATOM 799 N N . LYS B 1 8 ? 5.41 -9.477 -14.719 1 98.31 8 LYS B N 1
ATOM 800 C CA . LYS B 1 8 ? 6.566 -10.016 -15.422 1 98.31 8 LYS B CA 1
ATOM 801 C C . LYS B 1 8 ? 7.719 -10.297 -14.461 1 98.31 8 LYS B C 1
ATOM 803 O O . LYS B 1 8 ? 8.344 -11.359 -14.531 1 98.31 8 LYS B O 1
ATOM 808 N N . GLU B 1 9 ? 7.992 -9.375 -13.609 1 98.12 9 GLU B N 1
ATOM 809 C CA . GLU B 1 9 ? 9.094 -9.539 -12.656 1 98.12 9 GLU B CA 1
ATOM 810 C C . GLU B 1 9 ? 8.797 -10.656 -11.664 1 98.12 9 GLU B C 1
ATOM 812 O O . GLU B 1 9 ? 9.703 -11.398 -11.273 1 98.12 9 GLU B O 1
ATOM 817 N N . VAL B 1 10 ? 7.582 -10.703 -11.211 1 97.94 10 VAL B N 1
ATOM 818 C CA . VAL B 1 10 ? 7.195 -11.773 -10.305 1 97.94 10 VAL B CA 1
ATOM 819 C C . VAL B 1 10 ? 7.367 -13.125 -10.992 1 97.94 10 VAL B C 1
ATOM 821 O O . VAL B 1 10 ? 7.832 -14.086 -10.383 1 97.94 10 VAL B O 1
ATOM 824 N N . ALA B 1 11 ? 6.93 -13.203 -12.289 1 97.94 11 ALA B N 1
ATOM 825 C CA . ALA B 1 11 ? 7.078 -14.438 -13.055 1 97.94 11 ALA B CA 1
ATOM 826 C C . ALA B 1 11 ? 8.531 -14.898 -13.07 1 97.94 11 ALA B C 1
ATOM 828 O O . ALA B 1 11 ? 8.82 -16.078 -12.836 1 97.94 11 ALA B O 1
ATOM 829 N N . VAL B 1 12 ? 9.445 -13.992 -13.305 1 97 12 VAL B N 1
ATOM 830 C CA . VAL B 1 12 ? 10.875 -14.289 -13.398 1 97 12 VAL B CA 1
ATOM 831 C C . VAL B 1 12 ? 11.422 -14.648 -12.016 1 97 12 VAL B C 1
ATOM 833 O O . VAL B 1 12 ? 12.086 -15.68 -11.859 1 97 12 VAL B O 1
ATOM 836 N N . SER B 1 13 ? 11.094 -13.898 -11 1 95.06 13 SER B N 1
ATOM 837 C CA . SER B 1 13 ? 11.656 -14.047 -9.664 1 95.06 13 SER B CA 1
ATOM 838 C C . SER B 1 13 ? 11.18 -15.336 -9 1 95.06 13 SER B C 1
ATOM 840 O O . SER B 1 13 ? 11.922 -15.969 -8.25 1 95.06 13 SER B O 1
ATOM 842 N N . GLU B 1 14 ? 9.914 -15.609 -9.25 1 94.62 14 GLU B N 1
ATOM 843 C CA . GLU B 1 14 ? 9.328 -16.766 -8.586 1 94.62 14 GLU B CA 1
ATOM 844 C C . GLU B 1 14 ? 9.281 -17.984 -9.508 1 94.62 14 GLU B C 1
ATOM 846 O O . GLU B 1 14 ? 8.766 -19.031 -9.141 1 94.62 14 GLU B O 1
ATOM 851 N N . LYS B 1 15 ? 9.75 -17.859 -10.758 1 95.56 15 LYS B N 1
ATOM 852 C CA . LYS B 1 15 ? 9.766 -18.938 -11.75 1 95.56 15 LYS B CA 1
ATOM 853 C C . LYS B 1 15 ? 8.359 -19.453 -12.031 1 95.56 15 LYS B C 1
ATOM 855 O O . LYS B 1 15 ? 8.117 -20.656 -11.969 1 95.56 15 LYS B O 1
ATOM 860 N N . LEU B 1 16 ? 7.516 -18.609 -12.258 1 95.44 16 LEU B N 1
ATOM 861 C CA . LEU B 1 16 ? 6.141 -18.906 -12.648 1 95.44 16 LEU B CA 1
ATOM 862 C C . LEU B 1 16 ? 5.906 -18.578 -14.117 1 95.44 16 LEU B C 1
ATOM 864 O O . LEU B 1 16 ? 6.641 -17.766 -14.695 1 95.44 16 LEU B O 1
ATOM 868 N N . CYS B 1 17 ? 4.945 -19.25 -14.656 1 95.19 17 CYS B N 1
ATOM 869 C CA . CYS B 1 17 ? 4.523 -18.812 -15.992 1 95.19 17 CYS B CA 1
ATOM 870 C C . CYS B 1 17 ? 3.863 -17.453 -15.938 1 95.19 17 CYS B C 1
ATOM 872 O O . CYS B 1 17 ? 3.242 -17.094 -14.938 1 95.19 17 CYS B O 1
ATOM 874 N N . LEU B 1 18 ? 4.016 -16.703 -16.984 1 96.62 18 LEU B N 1
ATOM 875 C CA . LEU B 1 18 ? 3.551 -15.32 -17.047 1 96.62 18 LEU B CA 1
ATOM 876 C C . LEU B 1 18 ? 2.055 -15.242 -16.75 1 96.62 18 LEU B C 1
ATOM 878 O O . LEU B 1 18 ? 1.603 -14.352 -16.031 1 96.62 18 LEU B O 1
ATOM 882 N N . SER B 1 19 ? 1.324 -16.156 -17.281 1 96.38 19 SER B N 1
ATOM 883 C CA . SER B 1 19 ? -0.123 -16.141 -17.094 1 96.38 19 SER B CA 1
ATOM 884 C C . SER B 1 19 ? -0.488 -16.312 -15.617 1 96.38 19 SER B C 1
ATOM 886 O O . SER B 1 19 ? -1.391 -15.648 -15.117 1 96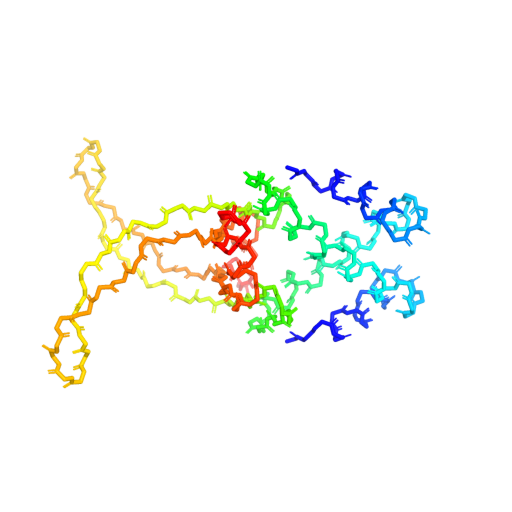.38 19 SER B O 1
ATOM 888 N N . THR B 1 20 ? 0.169 -17.234 -14.969 1 95.88 20 THR B N 1
ATOM 889 C CA . THR B 1 20 ? -0.068 -17.484 -13.547 1 95.88 20 THR B CA 1
ATOM 890 C C . THR B 1 20 ? 0.33 -16.266 -12.711 1 95.88 20 THR B C 1
ATOM 892 O O . THR B 1 20 ? -0.362 -15.914 -11.758 1 95.88 20 THR B O 1
ATOM 895 N N . ALA B 1 21 ? 1.457 -15.664 -13.062 1 96.88 21 ALA B N 1
ATOM 896 C CA . ALA B 1 21 ? 1.913 -14.461 -12.367 1 96.88 21 ALA B CA 1
ATOM 897 C C . ALA B 1 21 ? 0.891 -13.336 -12.492 1 96.88 21 ALA B C 1
ATOM 899 O O . ALA B 1 21 ? 0.593 -12.648 -11.508 1 96.88 21 ALA B O 1
ATOM 900 N N . PHE B 1 22 ? 0.384 -13.164 -13.695 1 96.94 22 PHE B N 1
ATOM 901 C CA . PHE B 1 22 ? -0.618 -12.125 -13.914 1 96.94 22 PHE B CA 1
ATOM 902 C C . PHE B 1 22 ? -1.852 -12.375 -13.055 1 96.94 22 PHE B C 1
ATOM 904 O O . PHE B 1 22 ? -2.361 -11.461 -12.406 1 96.94 22 PHE B O 1
ATOM 911 N N . LYS B 1 23 ? -2.301 -13.586 -13.07 1 95.94 23 LYS B N 1
ATOM 912 C CA . LYS B 1 23 ? -3.471 -13.961 -12.289 1 95.94 23 LYS B CA 1
ATOM 913 C C . LYS B 1 23 ? -3.232 -13.727 -10.797 1 95.94 23 LYS B C 1
ATOM 915 O O . LYS B 1 23 ? -4.121 -13.242 -10.094 1 95.94 23 LYS B O 1
ATOM 920 N N . ALA B 1 24 ? -2.102 -14.117 -10.359 1 96.56 24 ALA B N 1
ATOM 921 C CA . ALA B 1 24 ? -1.762 -13.969 -8.945 1 96.56 24 ALA B CA 1
ATOM 922 C C . ALA B 1 24 ? -1.697 -12.492 -8.555 1 96.56 24 ALA B C 1
ATOM 924 O O . ALA B 1 24 ? -2.23 -12.094 -7.512 1 96.56 24 ALA B O 1
ATOM 925 N N . VAL B 1 25 ? -1.022 -11.68 -9.344 1 97.5 25 VAL B N 1
ATOM 926 C CA . VAL B 1 25 ? -0.896 -10.25 -9.07 1 97.5 25 VAL B CA 1
ATOM 927 C C . VAL B 1 25 ? -2.281 -9.609 -9.016 1 97.5 25 VAL B C 1
ATOM 929 O O . VAL B 1 25 ? -2.602 -8.891 -8.07 1 97.5 25 VAL B O 1
ATOM 932 N N . ASP B 1 26 ? -3.074 -9.938 -9.992 1 96.56 26 ASP B N 1
ATOM 933 C CA . ASP B 1 26 ? -4.441 -9.43 -9.992 1 96.56 26 ASP B CA 1
ATOM 934 C C . ASP B 1 26 ? -5.195 -9.875 -8.742 1 96.56 26 ASP B C 1
ATOM 936 O O . ASP B 1 26 ? -5.891 -9.078 -8.109 1 96.56 26 ASP B O 1
ATOM 940 N N . GLY B 1 27 ? -5.066 -11.148 -8.453 1 97.44 27 GLY B N 1
ATOM 941 C CA . GLY B 1 27 ? -5.73 -11.711 -7.289 1 97.44 27 GLY B CA 1
ATOM 942 C C . GLY B 1 27 ? -5.32 -11.047 -5.988 1 97.44 27 GLY B C 1
ATOM 943 O O . GLY B 1 27 ? -6.156 -10.805 -5.117 1 97.44 27 GLY B O 1
ATOM 944 N N . VAL B 1 28 ? -4.051 -10.789 -5.809 1 98.25 28 VAL B N 1
ATOM 945 C CA . VAL B 1 28 ? -3.527 -10.172 -4.594 1 98.25 28 VAL B CA 1
ATOM 946 C C . VAL B 1 28 ? -4.211 -8.828 -4.363 1 98.25 28 VAL B C 1
ATOM 948 O O . VAL B 1 28 ? -4.742 -8.57 -3.279 1 98.25 28 VAL B O 1
ATOM 951 N N . PHE B 1 29 ? -4.289 -7.988 -5.363 1 97.81 29 PHE B N 1
ATOM 952 C CA . PHE B 1 29 ? -4.816 -6.645 -5.164 1 97.81 29 PHE B CA 1
ATOM 953 C C . PHE B 1 29 ? -6.34 -6.66 -5.133 1 97.81 29 PHE B C 1
ATOM 955 O O . PHE B 1 29 ? -6.961 -5.824 -4.473 1 97.81 29 PHE B O 1
ATOM 962 N N . ARG B 1 30 ? -6.941 -7.664 -5.832 1 96.69 30 ARG B N 1
ATOM 963 C CA . ARG B 1 30 ? -8.383 -7.824 -5.695 1 96.69 30 ARG B CA 1
ATOM 964 C C . ARG B 1 30 ? -8.766 -8.172 -4.258 1 96.69 30 ARG B C 1
ATOM 966 O O . ARG B 1 30 ? -9.68 -7.578 -3.688 1 96.69 30 ARG B O 1
ATOM 973 N N . VAL B 1 31 ? -8.102 -9.133 -3.691 1 97.94 31 VAL B N 1
ATOM 974 C CA . VAL B 1 31 ? -8.391 -9.586 -2.334 1 97.94 31 VAL B CA 1
ATOM 975 C C . VAL B 1 31 ? -8.141 -8.453 -1.346 1 97.94 31 VAL B C 1
ATOM 977 O O . VAL B 1 31 ? -8.922 -8.25 -0.415 1 97.94 31 VAL B O 1
ATOM 980 N N . ILE B 1 32 ? -7.07 -7.688 -1.525 1 98.25 32 ILE B N 1
ATOM 981 C CA . ILE B 1 32 ? -6.77 -6.574 -0.63 1 98.25 32 ILE B CA 1
ATOM 982 C C . ILE B 1 32 ? -7.871 -5.52 -0.732 1 98.25 32 ILE B C 1
ATOM 984 O O . ILE B 1 32 ? -8.328 -4.996 0.284 1 98.25 32 ILE B O 1
ATOM 988 N N . LYS B 1 33 ? -8.258 -5.25 -2.008 1 96.94 33 LYS B N 1
ATOM 989 C CA . LYS B 1 33 ? -9.336 -4.285 -2.209 1 96.94 33 LYS B CA 1
ATOM 990 C C . LYS B 1 33 ? -10.602 -4.719 -1.471 1 96.94 33 LYS B C 1
ATOM 992 O O . LYS B 1 33 ? -11.25 -3.902 -0.813 1 96.94 33 LYS B O 1
ATOM 997 N N . GLU B 1 34 ? -10.961 -5.93 -1.596 1 96.12 34 GLU B N 1
ATOM 998 C CA . GLU B 1 34 ? -12.148 -6.465 -0.947 1 96.12 34 GLU B CA 1
ATOM 999 C C . GLU B 1 34 ? -12.047 -6.367 0.572 1 96.12 34 GLU B C 1
ATOM 1001 O O . GLU B 1 34 ? -13.008 -6 1.246 1 96.12 34 GLU B O 1
ATOM 1006 N N . ALA B 1 35 ? -10.922 -6.773 1.099 1 97.25 35 ALA B N 1
ATOM 1007 C CA . ALA B 1 35 ? -10.703 -6.695 2.541 1 97.25 35 ALA B CA 1
ATOM 1008 C C . ALA B 1 35 ? -10.859 -5.262 3.041 1 97.25 35 ALA B C 1
ATOM 1010 O O . ALA B 1 35 ? -11.539 -5.016 4.035 1 97.25 35 ALA B O 1
ATOM 1011 N N . LEU B 1 36 ? -10.281 -4.324 2.35 1 97.19 36 LEU B N 1
ATOM 1012 C CA . LEU B 1 36 ? -10.352 -2.92 2.73 1 97.19 36 LEU B CA 1
ATOM 1013 C C . LEU B 1 36 ? -11.789 -2.406 2.643 1 97.19 36 LEU B C 1
ATOM 1015 O O . LEU B 1 36 ? -12.219 -1.618 3.486 1 97.19 36 LEU B O 1
ATOM 1019 N N . SER B 1 37 ? -12.477 -2.818 1.601 1 95.12 37 SER B N 1
ATOM 1020 C CA . SER B 1 37 ? -13.859 -2.395 1.439 1 95.12 37 SER B CA 1
ATOM 1021 C C . SER B 1 37 ? -14.719 -2.84 2.621 1 95.12 37 SER B C 1
ATOM 1023 O O . SER B 1 37 ? -15.719 -2.199 2.943 1 95.12 37 SER B O 1
ATOM 1025 N N . LYS B 1 38 ? -14.289 -3.93 3.234 1 94.62 38 LYS B N 1
ATOM 1026 C CA . LYS B 1 38 ? -15 -4.465 4.391 1 94.62 38 LYS B CA 1
ATOM 1027 C C . LYS B 1 38 ? -14.5 -3.83 5.684 1 94.62 38 LYS B C 1
ATOM 1029 O O . LYS B 1 38 ? -14.945 -4.195 6.773 1 94.62 38 LYS B O 1
ATOM 1034 N N . GLY B 1 39 ? -13.531 -2.986 5.562 1 94.69 39 GLY B N 1
ATOM 1035 C CA . GLY B 1 39 ? -13.008 -2.285 6.727 1 94.69 39 GLY B CA 1
ATOM 1036 C C . GLY B 1 39 ? -11.922 -3.057 7.445 1 94.69 39 GLY B C 1
ATOM 1037 O O . GLY B 1 39 ? -11.555 -2.717 8.578 1 94.69 39 GLY B O 1
ATOM 1038 N N . GLU B 1 40 ? -11.422 -4.098 6.836 1 96.5 40 GLU B N 1
ATOM 1039 C CA . GLU B 1 40 ? -10.383 -4.918 7.441 1 96.5 40 GLU B CA 1
ATOM 1040 C C . GLU B 1 40 ? -9 -4.332 7.184 1 96.5 40 GLU B C 1
ATOM 1042 O O . GLU B 1 40 ? -8.75 -3.766 6.121 1 96.5 40 GLU B O 1
ATOM 1047 N N . GLU B 1 41 ? -8.141 -4.523 8.141 1 97.94 41 GLU B N 1
ATOM 1048 C CA . GLU B 1 41 ? -6.738 -4.145 7.973 1 97.94 41 GLU B CA 1
ATOM 1049 C C . GLU B 1 41 ? -5.93 -5.285 7.355 1 97.94 41 GLU B C 1
ATOM 1051 O O . GLU B 1 41 ? -6.168 -6.457 7.656 1 97.94 41 GLU B O 1
ATOM 1056 N N . VAL B 1 42 ? -5.012 -4.902 6.516 1 98.31 42 VAL B N 1
ATOM 1057 C CA . VAL B 1 42 ? -4.117 -5.871 5.891 1 98.31 42 VAL B CA 1
ATOM 1058 C C . VAL B 1 42 ? -2.684 -5.625 6.359 1 98.31 42 VAL B C 1
ATOM 1060 O O . VAL B 1 42 ? -2.107 -4.57 6.09 1 98.31 42 VAL B O 1
ATOM 1063 N N . THR B 1 43 ? -2.152 -6.562 7.074 1 98.38 43 THR B N 1
ATOM 1064 C CA . THR B 1 43 ? -0.794 -6.438 7.594 1 98.38 43 THR B CA 1
ATOM 1065 C C . THR B 1 43 ? 0.147 -7.41 6.887 1 98.38 43 THR B C 1
ATOM 1067 O O . THR B 1 43 ? -0.034 -8.625 6.969 1 98.38 43 THR B O 1
ATOM 1070 N N . LEU B 1 44 ? 1.091 -6.895 6.199 1 97.56 44 LEU B N 1
ATOM 1071 C CA . LEU B 1 44 ? 2.119 -7.66 5.508 1 97.56 44 LEU B CA 1
ATOM 1072 C C . LEU B 1 44 ? 3.471 -7.504 6.195 1 97.56 44 LEU B C 1
ATOM 1074 O O . LEU B 1 44 ? 4.152 -6.492 6.012 1 97.56 44 LEU B O 1
ATOM 1078 N N . ARG B 1 45 ? 3.873 -8.523 6.844 1 95.38 45 ARG B N 1
ATOM 1079 C CA . ARG B 1 45 ? 5.117 -8.469 7.605 1 95.38 45 ARG B CA 1
ATOM 1080 C C . ARG B 1 45 ? 6.293 -8.086 6.711 1 95.38 45 ARG B C 1
ATOM 1082 O O . ARG B 1 45 ? 6.426 -8.609 5.598 1 95.38 45 ARG B O 1
ATOM 1089 N N . GLY B 1 46 ? 7.09 -7.137 7.289 1 95.62 46 GLY B N 1
ATOM 1090 C CA . GLY B 1 46 ? 8.281 -6.695 6.574 1 95.62 46 GLY B CA 1
ATOM 1091 C C . GLY B 1 46 ? 7.984 -5.629 5.535 1 95.62 46 GLY B C 1
ATOM 1092 O O . GLY B 1 46 ? 8.906 -5.074 4.93 1 95.62 46 GLY B O 1
ATOM 1093 N N . PHE B 1 47 ? 6.781 -5.422 5.242 1 97.44 47 PHE B N 1
ATOM 1094 C CA . PHE B 1 47 ? 6.379 -4.457 4.227 1 97.44 47 PHE B CA 1
ATOM 1095 C C . PHE B 1 47 ? 5.613 -3.297 4.855 1 97.44 47 PHE B C 1
ATOM 1097 O O . PHE B 1 47 ? 6.07 -2.152 4.82 1 97.44 47 PHE B O 1
ATOM 1104 N N . GLY B 1 48 ? 4.5 -3.668 5.508 1 98.19 48 GLY B N 1
ATOM 1105 C CA . GLY B 1 48 ? 3.705 -2.627 6.141 1 98.19 48 GLY B CA 1
ATOM 1106 C C . GLY B 1 48 ? 2.248 -3.016 6.312 1 98.19 48 GLY B C 1
ATOM 1107 O O . GLY B 1 48 ? 1.884 -4.18 6.129 1 98.19 48 GLY B O 1
ATOM 1108 N N . THR B 1 49 ? 1.422 -2.012 6.719 1 98.62 49 THR B N 1
ATOM 1109 C CA . THR B 1 49 ? 0.009 -2.232 7.008 1 98.62 49 THR B CA 1
ATOM 1110 C C . THR B 1 49 ? -0.861 -1.249 6.23 1 98.62 49 THR B C 1
ATOM 1112 O O . THR B 1 49 ? -0.54 -0.062 6.145 1 98.62 49 THR B O 1
ATOM 1115 N N . LEU B 1 50 ? -1.867 -1.755 5.625 1 98.56 50 LEU B N 1
ATOM 1116 C CA . LEU B 1 50 ? -2.904 -0.948 4.992 1 98.56 50 LEU B CA 1
ATOM 1117 C C . LEU B 1 50 ? -4.184 -0.961 5.816 1 98.56 50 LEU B C 1
ATOM 1119 O O . LEU B 1 50 ? -4.664 -2.027 6.211 1 98.56 50 LEU B O 1
ATOM 1123 N N . SER B 1 51 ? -4.734 0.156 6.062 1 98.25 51 SER B N 1
ATOM 1124 C CA . SER B 1 51 ? -5.977 0.249 6.82 1 98.25 51 SER B CA 1
ATOM 1125 C C . SER B 1 51 ? -6.863 1.371 6.293 1 98.25 51 SER B C 1
ATOM 1127 O O . SER B 1 51 ? -6.371 2.332 5.699 1 98.25 51 SER B O 1
ATOM 1129 N N . VAL B 1 52 ? -8.125 1.215 6.512 1 97.38 52 VAL B N 1
ATOM 1130 C CA . VAL B 1 52 ? -9.086 2.238 6.117 1 97.38 52 VAL B CA 1
ATOM 1131 C C . VAL B 1 52 ? -9.18 3.305 7.203 1 97.38 52 VAL B C 1
ATOM 1133 O O . VAL B 1 52 ? -9.281 2.982 8.391 1 97.38 52 VAL B O 1
ATOM 1136 N N . VAL B 1 53 ? -9.078 4.531 6.805 1 96.62 53 VAL B N 1
ATOM 1137 C CA . VAL B 1 53 ? -9.188 5.621 7.77 1 96.62 53 VAL B CA 1
ATOM 1138 C C . VAL B 1 53 ? -10.297 6.578 7.344 1 96.62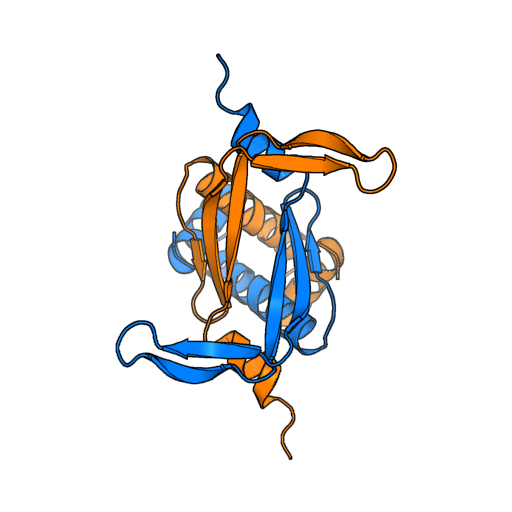 53 VAL B C 1
ATOM 1140 O O . VAL B 1 53 ? -10.516 6.797 6.148 1 96.62 53 VAL B O 1
ATOM 1143 N N . GLN B 1 54 ? -10.977 7.031 8.312 1 95.06 54 GLN B N 1
ATOM 1144 C CA . GLN B 1 54 ? -12.008 8.039 8.078 1 95.06 54 GLN B CA 1
ATOM 1145 C C . GLN B 1 54 ? -11.445 9.445 8.242 1 95.06 54 GLN B C 1
ATOM 1147 O O . GLN B 1 54 ? -10.938 9.797 9.312 1 95.06 54 GLN B O 1
ATOM 1152 N N . ARG B 1 55 ? -11.492 10.109 7.125 1 94.38 55 ARG B N 1
ATOM 1153 C CA . ARG B 1 55 ? -11.078 11.516 7.172 1 94.38 55 ARG B CA 1
ATOM 1154 C C . ARG B 1 55 ? -12.281 12.438 7.328 1 94.38 55 ARG B C 1
ATOM 1156 O O . ARG B 1 55 ? -13.242 12.344 6.559 1 94.38 55 ARG B O 1
ATOM 1163 N N . GLU B 1 56 ? -12.18 13.273 8.32 1 94.12 56 GLU B N 1
ATOM 1164 C CA . GLU B 1 56 ? -13.312 14.156 8.602 1 94.12 56 GLU B CA 1
ATOM 1165 C C . GLU B 1 56 ? -13.391 15.297 7.598 1 94.12 56 GLU B C 1
ATOM 1167 O O . GLU B 1 56 ? -12.391 15.633 6.953 1 94.12 56 GLU B O 1
ATOM 1172 N N . GLU B 1 57 ? -14.57 15.766 7.555 1 93.69 57 GLU B N 1
ATOM 1173 C CA . GLU B 1 57 ? -14.766 16.938 6.707 1 93.69 57 GLU B CA 1
ATOM 1174 C C . GLU B 1 57 ? -13.93 18.109 7.195 1 93.69 57 GLU B C 1
ATOM 1176 O O . GLU B 1 57 ? -13.805 18.344 8.398 1 93.69 57 GLU B O 1
ATOM 1181 N N . ARG B 1 58 ? -13.352 18.766 6.266 1 92.94 58 ARG B N 1
ATOM 1182 C CA . ARG B 1 58 ? -12.562 19.922 6.66 1 92.94 58 ARG B CA 1
ATOM 1183 C C . ARG B 1 58 ? -12.789 21.094 5.707 1 92.94 58 ARG B C 1
ATOM 1185 O O . ARG B 1 58 ? -13.141 20.891 4.539 1 92.94 58 ARG B O 1
ATOM 1192 N N . ASN B 1 59 ? -12.641 22.281 6.289 1 90.25 59 ASN B N 1
ATOM 1193 C CA . ASN B 1 59 ? -12.734 23.484 5.477 1 90.25 59 ASN B CA 1
ATOM 1194 C C . ASN B 1 59 ? -11.367 23.922 4.953 1 90.25 59 ASN B C 1
ATOM 1196 O O . ASN B 1 59 ? -10.391 23.938 5.703 1 90.25 59 ASN B O 1
ATOM 1200 N N . ALA B 1 60 ? -11.312 23.984 3.652 1 89.06 60 ALA B N 1
ATOM 1201 C CA . ALA B 1 60 ? -10.078 24.438 3.029 1 89.06 60 ALA B CA 1
ATOM 1202 C C . ALA B 1 60 ? -10.328 25.641 2.127 1 89.06 60 ALA B C 1
ATOM 1204 O O . ALA B 1 60 ? -11.477 26.062 1.942 1 89.06 60 ALA B O 1
ATOM 1205 N N . VAL B 1 61 ? -9.289 26.391 1.891 1 89.38 61 VAL B N 1
ATOM 1206 C CA . VAL B 1 61 ? -9.383 27.547 1.015 1 89.38 61 VAL B CA 1
ATOM 1207 C C . VAL B 1 61 ? -8.766 27.219 -0.344 1 89.38 61 VAL B C 1
ATOM 1209 O O . VAL B 1 61 ? -7.688 26.625 -0.417 1 89.38 61 VAL B O 1
ATOM 1212 N N . HIS B 1 62 ? -9.5 27.422 -1.485 1 87.56 62 HIS B N 1
ATOM 1213 C CA . HIS B 1 62 ? -8.984 27.203 -2.83 1 87.56 62 HIS B CA 1
ATOM 1214 C C . HIS B 1 62 ? -7.754 28.062 -3.096 1 87.56 62 HIS B C 1
ATOM 1216 O O . HIS B 1 62 ? -7.793 29.281 -2.885 1 87.56 62 HIS B O 1
ATOM 1222 N N . PHE B 1 63 ? -6.668 27.469 -3.447 1 85.94 63 PHE B N 1
ATOM 1223 C CA . PHE B 1 63 ? -5.375 28.125 -3.566 1 85.94 63 PHE B CA 1
ATOM 1224 C C . PHE B 1 63 ? -5.453 29.297 -4.547 1 85.94 63 PHE B C 1
ATOM 1226 O O . PHE B 1 63 ? -4.91 30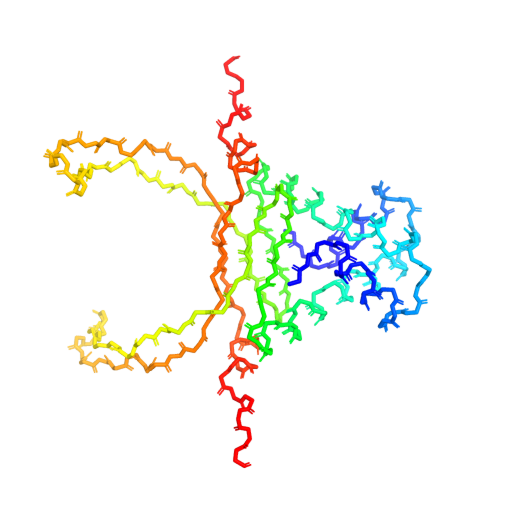.359 -4.285 1 85.94 63 PHE B O 1
ATOM 1233 N N . LYS B 1 64 ? -6.281 29.188 -5.641 1 90.06 64 LYS B N 1
ATOM 1234 C CA . LYS B 1 64 ? -6.312 30.188 -6.711 1 90.06 64 LYS B CA 1
ATOM 1235 C C . LYS B 1 64 ? -7.395 31.234 -6.461 1 90.06 64 LYS B C 1
ATOM 1237 O O . LYS B 1 64 ? -7.133 32.438 -6.527 1 90.06 64 LYS B O 1
ATOM 1242 N N . THR B 1 65 ? -8.57 30.875 -6.191 1 91.19 65 THR B N 1
ATOM 1243 C CA . THR B 1 65 ? -9.727 31.75 -6.145 1 91.19 65 THR B CA 1
ATOM 1244 C C . THR B 1 65 ? -9.992 32.219 -4.715 1 91.19 65 THR B C 1
ATOM 1246 O O . THR B 1 65 ? -10.766 33.156 -4.496 1 91.19 65 THR B O 1
ATOM 1249 N N . LYS B 1 66 ? -9.227 31.609 -3.846 1 90.81 66 LYS B N 1
ATOM 1250 C CA . LYS B 1 66 ? -9.375 31.922 -2.428 1 90.81 66 LYS B CA 1
ATOM 1251 C C . LYS B 1 66 ? -10.812 31.719 -1.964 1 90.81 66 LYS B C 1
ATOM 1253 O O . LYS B 1 66 ? -11.258 32.344 -0.998 1 90.81 66 LYS B O 1
ATOM 1258 N N . GLU B 1 67 ? -11.625 30.969 -2.643 1 91.31 67 GLU B N 1
ATOM 1259 C CA . GLU B 1 67 ? -12.969 30.562 -2.238 1 91.31 67 GLU B CA 1
ATOM 1260 C C . GLU B 1 67 ? -12.922 29.406 -1.246 1 91.31 67 GLU B C 1
ATOM 1262 O O . GLU B 1 67 ? -12.078 28.516 -1.363 1 91.31 67 GLU B O 1
ATOM 1267 N N . PRO B 1 68 ? -13.797 29.531 -0.246 1 90.44 68 PRO B N 1
ATOM 1268 C CA . PRO B 1 68 ? -13.867 28.406 0.686 1 90.44 68 PRO B CA 1
ATOM 1269 C C . PRO B 1 68 ? -14.352 27.109 0.022 1 90.44 68 PRO B C 1
ATOM 1271 O O . PRO B 1 68 ? -15.266 27.141 -0.801 1 90.44 68 PRO B O 1
ATOM 1274 N N . ILE B 1 69 ? -13.594 26.047 0.135 1 91.5 69 ILE B N 1
ATOM 1275 C CA . ILE B 1 69 ? -14.023 24.734 -0.318 1 91.5 69 ILE B CA 1
ATOM 1276 C C . ILE B 1 69 ? -14.156 23.797 0.881 1 91.5 69 ILE B C 1
ATOM 1278 O O . ILE B 1 69 ? -13.445 23.938 1.874 1 91.5 69 ILE B O 1
ATOM 1282 N N . VAL B 1 70 ? -15.125 22.969 0.77 1 90.94 70 VAL B N 1
ATOM 1283 C CA . VAL B 1 70 ? -15.359 21.969 1.803 1 90.94 70 VAL B CA 1
ATOM 1284 C C . VAL B 1 70 ? -14.898 20.594 1.304 1 90.94 70 VAL B C 1
ATOM 1286 O O . VAL B 1 70 ? -15.344 20.125 0.252 1 90.94 70 VAL B O 1
ATOM 1289 N N . VAL B 1 71 ? -13.898 20.078 1.952 1 87.75 71 VAL B N 1
ATOM 1290 C CA . VAL B 1 71 ? -13.508 18.703 1.678 1 87.75 71 VAL B CA 1
ATOM 1291 C C . VAL B 1 71 ? -14.383 17.75 2.492 1 87.75 71 VAL B C 1
ATOM 1293 O O . VAL B 1 71 ? -14.32 17.75 3.725 1 87.75 71 VAL B O 1
ATOM 1296 N N . PRO B 1 72 ? -15.188 17.078 1.746 1 90.56 72 PRO B N 1
ATOM 1297 C CA . PRO B 1 72 ? -16.156 16.219 2.447 1 90.56 72 PRO B CA 1
ATOM 1298 C C . PRO B 1 72 ? -15.477 15.086 3.207 1 90.56 72 PRO B C 1
ATOM 1300 O O . PRO B 1 72 ? -14.359 14.68 2.863 1 90.56 72 PRO B O 1
ATOM 1303 N N . ALA B 1 73 ? -16.188 14.664 4.227 1 93.25 73 ALA B N 1
ATOM 1304 C CA . ALA B 1 73 ? -15.742 13.453 4.918 1 93.25 73 ALA B CA 1
ATOM 1305 C C . ALA B 1 73 ? -15.633 12.281 3.953 1 93.25 73 ALA B C 1
ATOM 1307 O O . ALA B 1 73 ? -16.469 12.125 3.059 1 93.25 73 ALA B O 1
ATOM 1308 N N . ARG B 1 74 ? -14.523 11.516 4.117 1 94.56 74 ARG B N 1
ATOM 1309 C CA . ARG B 1 74 ? -14.328 10.375 3.219 1 94.56 74 ARG B CA 1
ATOM 1310 C C . ARG B 1 74 ? -13.5 9.281 3.887 1 94.56 74 ARG B C 1
ATOM 1312 O O . ARG B 1 74 ? -12.781 9.547 4.855 1 94.56 74 ARG B O 1
ATOM 1319 N N . ARG B 1 75 ? -13.75 8.117 3.355 1 95.5 75 ARG B N 1
ATOM 1320 C CA . ARG B 1 75 ? -12.875 7.016 3.723 1 95.5 75 ARG B CA 1
ATOM 1321 C C . ARG B 1 75 ? -11.711 6.895 2.744 1 95.5 75 ARG B C 1
ATOM 1323 O O . ARG B 1 75 ? -11.883 7.074 1.538 1 95.5 75 ARG B O 1
ATOM 1330 N N . THR B 1 76 ? -10.672 6.707 3.277 1 96.56 76 THR B N 1
ATOM 1331 C CA . THR B 1 76 ? -9.484 6.484 2.457 1 96.56 76 THR B CA 1
ATOM 1332 C C . THR B 1 76 ? -8.617 5.371 3.047 1 96.56 76 THR B C 1
ATOM 1334 O O . THR B 1 76 ? -9 4.738 4.035 1 96.56 76 THR B O 1
ATOM 1337 N N . VAL B 1 77 ? -7.422 5.035 2.365 1 98.12 77 VAL B N 1
ATOM 1338 C CA . VAL B 1 77 ? -6.52 3.98 2.818 1 98.12 77 VAL B CA 1
ATOM 1339 C C . VAL B 1 77 ? -5.207 4.594 3.301 1 98.12 77 VAL B C 1
ATOM 1341 O O . VAL B 1 77 ? -4.613 5.426 2.613 1 98.12 77 VAL B O 1
ATOM 1344 N N . LYS B 1 78 ? -4.824 4.258 4.492 1 98 78 LYS B N 1
ATOM 1345 C CA . LYS B 1 78 ? -3.543 4.66 5.066 1 98 78 LYS B CA 1
ATOM 1346 C C . LYS B 1 78 ? -2.539 3.51 5.027 1 98 78 LYS B C 1
ATOM 1348 O O . LYS B 1 78 ? -2.863 2.383 5.41 1 98 78 LYS B O 1
ATOM 1353 N N . PHE B 1 79 ? -1.403 3.801 4.566 1 98.62 79 PHE B N 1
ATOM 1354 C CA . PHE B 1 79 ? -0.305 2.842 4.598 1 98.62 79 PHE B CA 1
ATOM 1355 C C . PHE B 1 79 ? 0.686 3.188 5.703 1 98.62 79 PHE B C 1
ATOM 1357 O O . PHE B 1 79 ? 1.203 4.305 5.754 1 98.62 79 PHE B O 1
ATOM 1364 N N . ARG B 1 80 ? 0.955 2.186 6.477 1 98.06 80 ARG B N 1
ATOM 1365 C CA . ARG B 1 80 ? 1.988 2.289 7.504 1 98.06 80 ARG B CA 1
ATOM 1366 C C . ARG B 1 80 ? 3.17 1.379 7.184 1 98.06 80 ARG B C 1
ATOM 1368 O O . ARG B 1 80 ? 3.059 0.155 7.273 1 98.06 80 ARG B O 1
ATOM 1375 N N . ILE B 1 81 ? 4.273 1.961 7.027 1 97.94 81 ILE B N 1
ATOM 1376 C CA . ILE B 1 81 ? 5.465 1.236 6.602 1 97.94 81 ILE B CA 1
ATOM 1377 C C . ILE B 1 81 ? 6 0.396 7.762 1 97.94 81 ILE B C 1
ATOM 1379 O O . ILE B 1 81 ? 5.945 0.818 8.922 1 97.94 81 ILE B O 1
ATOM 1383 N N . SER B 1 82 ? 6.578 -0.743 7.414 1 97.44 82 SER B N 1
ATOM 1384 C CA . SER B 1 82 ? 7.195 -1.595 8.43 1 97.44 82 SER B CA 1
ATOM 1385 C C . SER B 1 82 ? 8.602 -1.119 8.766 1 97.44 82 SER B C 1
ATOM 1387 O O . SER B 1 82 ? 9.227 -0.406 7.977 1 97.44 82 SER B O 1
ATOM 1389 N N . LYS B 1 83 ? 9.047 -1.497 9.891 1 95.5 83 LYS B N 1
ATOM 1390 C CA . LYS B 1 83 ? 10.406 -1.17 10.297 1 95.5 83 LYS B CA 1
ATOM 1391 C C . LYS B 1 83 ? 11.422 -1.722 9.297 1 95.5 83 LYS B C 1
ATOM 1393 O O . LYS B 1 83 ? 12.398 -1.048 8.961 1 95.5 83 LYS B O 1
ATOM 1398 N N . GLU B 1 84 ? 11.211 -2.934 8.922 1 95.56 84 GLU B N 1
ATOM 1399 C CA . GLU B 1 84 ? 12.125 -3.6 8 1 95.56 84 GLU B CA 1
ATOM 1400 C C . GLU B 1 84 ? 12.227 -2.838 6.68 1 95.56 84 GLU B C 1
ATOM 1402 O O . GLU B 1 84 ? 13.328 -2.592 6.184 1 95.56 84 GLU B O 1
ATOM 1407 N N . LEU B 1 85 ? 11.133 -2.484 6.09 1 96.25 85 LEU B N 1
ATOM 1408 C CA . LEU B 1 85 ? 11.148 -1.741 4.832 1 96.25 85 LEU B CA 1
ATOM 1409 C C . LEU B 1 85 ? 11.758 -0.358 5.027 1 96.25 85 LEU B C 1
ATOM 1411 O O . LEU B 1 85 ? 12.484 0.13 4.16 1 96.25 85 LEU B O 1
ATOM 1415 N N . LYS B 1 86 ? 11.406 0.241 6.109 1 95.06 86 LYS B N 1
ATOM 1416 C CA . LYS B 1 86 ? 11.992 1.535 6.441 1 95.06 86 LYS B CA 1
ATOM 1417 C C . LYS B 1 86 ? 13.523 1.455 6.461 1 95.06 86 LYS B C 1
ATOM 1419 O O . LYS B 1 86 ? 14.195 2.32 5.902 1 95.06 86 LYS B O 1
ATOM 1424 N N . GLU B 1 87 ? 14.031 0.473 7.117 1 94.62 87 GLU B N 1
ATOM 1425 C CA . GLU B 1 87 ? 15.477 0.283 7.188 1 94.62 87 GLU B CA 1
ATOM 1426 C C . GLU B 1 87 ? 16.078 0.034 5.805 1 94.62 87 GLU B C 1
ATOM 1428 O O . GLU B 1 87 ? 17.172 0.505 5.5 1 94.62 87 GLU B O 1
ATOM 1433 N N . LEU B 1 88 ? 15.359 -0.721 5.094 1 93.69 88 LEU B N 1
ATOM 1434 C CA . LEU B 1 88 ? 15.805 -0.993 3.73 1 93.69 88 LEU B CA 1
ATOM 1435 C C . LEU B 1 88 ? 15.953 0.302 2.938 1 93.69 88 LEU B C 1
ATOM 1437 O O . LEU B 1 88 ? 16.906 0.459 2.164 1 93.69 88 LEU B O 1
ATOM 1441 N N . LEU B 1 89 ? 15.031 1.214 3.092 1 94.94 89 LEU B N 1
ATOM 1442 C CA . LEU B 1 89 ? 15.016 2.461 2.336 1 94.94 89 LEU B CA 1
ATOM 1443 C C . LEU B 1 89 ? 16.094 3.414 2.836 1 94.94 89 LEU B C 1
ATOM 1445 O O . LEU B 1 89 ? 16.562 4.273 2.086 1 94.94 89 LEU B O 1
ATOM 1449 N N . ASN B 1 90 ? 16.453 3.25 4.113 1 92.56 90 ASN B N 1
ATOM 1450 C CA . ASN B 1 90 ? 17.328 4.242 4.715 1 92.56 90 ASN B CA 1
ATOM 1451 C C . ASN B 1 90 ? 18.719 3.664 4.996 1 92.56 90 ASN B C 1
ATOM 1453 O O . ASN B 1 90 ? 19.672 4.41 5.211 1 92.56 90 ASN B O 1
ATOM 1457 N N . ASN B 1 91 ? 18.828 2.379 5.371 1 79.69 91 ASN B N 1
ATOM 1458 C CA . ASN B 1 91 ? 20.125 1.779 5.641 1 79.69 91 ASN B CA 1
ATOM 1459 C C . ASN B 1 91 ? 20.812 1.305 4.355 1 79.69 91 ASN B C 1
ATOM 1461 O O . ASN B 1 91 ? 21.953 0.854 4.387 1 79.69 91 ASN B O 1
ATOM 1465 N N . GLY B 1 92 ? 20.219 1.178 3.203 1 58.66 92 GLY B N 1
ATOM 1466 C CA . GLY B 1 92 ? 20.953 0.678 2.053 1 58.66 92 GLY B CA 1
ATOM 1467 C C . GLY B 1 92 ? 22.234 1.438 1.791 1 58.66 92 GLY B C 1
ATOM 1468 O O . GLY B 1 92 ? 22.875 1.252 0.752 1 58.66 92 GLY B O 1
ATOM 1469 N N . THR B 1 93 ? 22.422 2.656 2.021 1 42.72 93 THR B N 1
ATOM 1470 C CA . THR B 1 93 ? 23.734 3.164 1.669 1 42.72 93 THR B CA 1
ATOM 1471 C C . THR B 1 93 ? 24.812 2.51 2.531 1 42.72 93 THR B C 1
ATOM 1473 O O . THR B 1 93 ? 24.844 2.697 3.748 1 42.72 93 THR B O 1
ATOM 1476 N N . VAL B 1 94 ? 25.016 1.268 2.404 1 32.53 94 VAL B N 1
ATOM 1477 C CA . VAL B 1 94 ? 26.297 0.814 2.961 1 32.53 94 VAL B CA 1
ATOM 1478 C C . VAL B 1 94 ? 27.391 1.819 2.627 1 32.53 94 VAL B C 1
ATOM 1480 O O . VAL B 1 94 ? 27.641 2.105 1.453 1 32.53 94 VAL B O 1
ATOM 1483 N N . ASP B 1 95 ? 27.891 2.691 3.6 1 27.75 95 ASP B N 1
ATOM 1484 C CA . ASP B 1 95 ? 29.328 2.953 3.525 1 27.75 95 ASP B CA 1
ATOM 1485 C C . ASP B 1 95 ? 30.109 1.676 3.209 1 27.75 95 ASP B C 1
ATOM 1487 O O . ASP B 1 95 ? 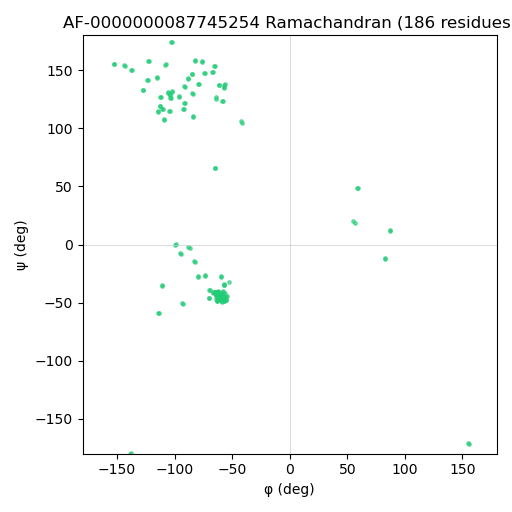29.766 0.6 3.709 1 27.75 95 ASP B O 1
#

Organism: NCBI:txid2094150

Secondary structure (DSSP, 8-state):
-BHHHHHHHHHHHHT--HHHHHHHHHHHHHHHHHHHHTT--EEETTTEEEEEEEEPPEEEE-TTT--EEEE--EEEEEEEE-HHHHHHHHH----/-BHHHHHHHHHHHHT--HHHHHHHHHHHHHHHHHHHHTT--EEETTTEEEEEEEEPPEEEE-TTT--EEEE--EEEEEEEE-HHHHHHHHH----

InterPro domains:
  IPR000119 Histone-like DNA-binding protein [PF00216] (1-90)
  IPR000119 Histone-like DNA-binding protein [PTHR33175] (1-89)
  IPR000119 Histone-like DNA-binding protein [SM00411] (1-90)
  IPR010992 Integr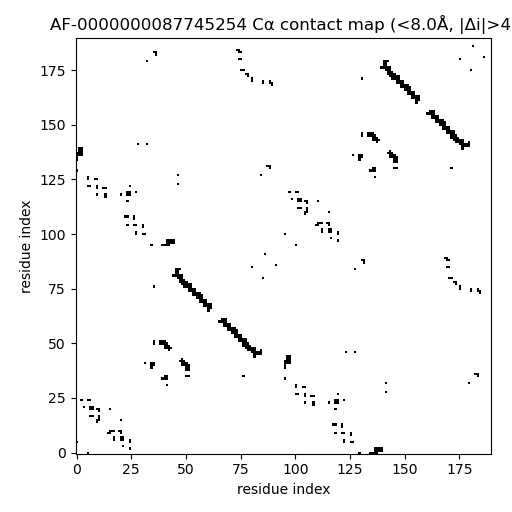ation host factor (IHF)-like DNA-binding domain superfamily [G3DSA:4.10.520.10] (1-92)
  IPR010992 Integration host factor (IHF)-like DNA-binding domain superfamily [SSF47729] (1-91)